Protein AF-A0A668UEG4-F1 (afdb_monomer_lite)

Sequence (247 aa):
MSEVRGKWSDCFGLIGDKSTQVYVLMCFCSFADVMASVKLIPKPKEPLLLPKPGGDGCVHCAVVGTAGILNGSKVGAEIDAHDYVFRMNGAVTKGYEEDVGNRTSVYVHTQHSITASRYIFGKYGYKSAPHDEGIKYVLIPEAMRDFQWLEGLFKGNESFSGPHHKKCKDFFLSLFLYPQVDAYGFMTDDYMKYSNYYVQKYIKTRVIFYANHDYKLEKNTWKDLHNRKIIKLYQRTEPESGTEKPK

Secondary structure (DSSP, 8-state):
--GGGTT-TT---EE--TTT-EEEE---S-HHHHHHHHTTSPPPSS-SSPPPTTSSS--EEEEE--BGGGTT---HHHHHTSSEEEEESS---TT-HHHH-S--SEEEE-HHHHHHHHHHHGGGT--SS---TTPEEEE---BHHHHHHHHHHHHT----------BPP-----GGGSSEEEEES---TTGGGS-SBTT-TT---PPP--TT--HHHHHHHHHHHHHTTSSEEP-PPPPP-------

Structure (mmCIF, N/CA/C/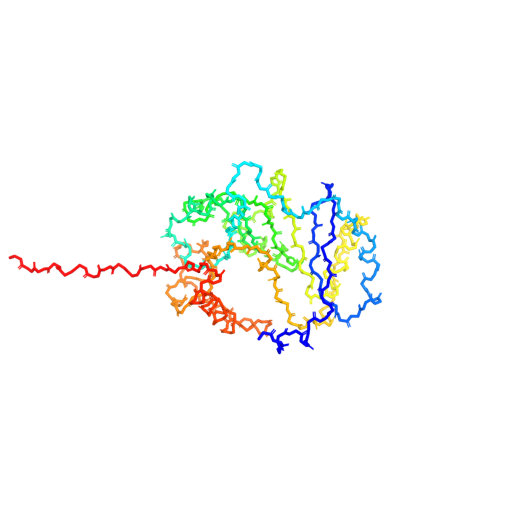O backbone):
data_AF-A0A668UEG4-F1
#
_entry.id   AF-A0A668UEG4-F1
#
loop_
_atom_site.group_PDB
_atom_site.id
_atom_site.type_symbol
_atom_site.label_atom_id
_atom_site.label_alt_id
_atom_site.label_comp_id
_atom_site.label_asym_id
_atom_site.label_entity_id
_atom_site.label_seq_id
_atom_site.pdbx_PDB_ins_code
_atom_site.Cartn_x
_atom_site.Cartn_y
_atom_site.Cartn_z
_atom_site.occupancy
_atom_s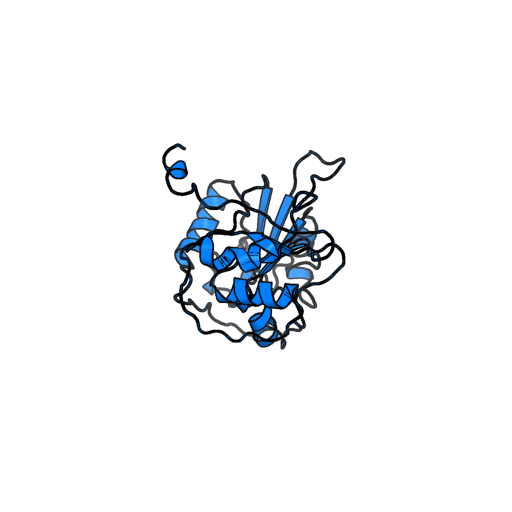ite.B_iso_or_equiv
_atom_site.auth_seq_id
_atom_site.auth_comp_id
_atom_site.auth_asym_id
_atom_site.auth_atom_id
_atom_site.pdbx_PDB_model_num
ATOM 1 N N . MET A 1 1 ? -11.490 19.250 -19.172 1.00 28.56 1 MET A N 1
ATOM 2 C CA . MET A 1 1 ? -10.968 17.939 -19.637 1.00 28.56 1 MET A CA 1
ATOM 3 C C . MET A 1 1 ? -9.816 18.050 -20.646 1.00 28.56 1 MET A C 1
ATOM 5 O O . MET A 1 1 ? -9.123 17.061 -20.833 1.00 28.56 1 MET A O 1
ATOM 9 N N . SER A 1 2 ? -9.558 19.209 -21.269 1.00 21.55 2 SER A N 1
ATOM 10 C CA . SER A 1 2 ? -8.474 19.396 -22.255 1.00 21.55 2 SER A CA 1
ATOM 11 C C . SER A 1 2 ? -7.126 19.835 -21.659 1.00 21.55 2 SER A C 1
ATOM 13 O O . SER A 1 2 ? -6.088 19.436 -22.171 1.00 21.55 2 SER A O 1
ATOM 15 N N . GLU A 1 3 ? -7.105 20.573 -20.547 1.00 21.38 3 GLU A N 1
ATOM 16 C CA . GLU A 1 3 ? -5.853 21.081 -19.944 1.00 21.38 3 GLU A CA 1
ATOM 17 C C . GLU A 1 3 ? -5.014 20.022 -19.210 1.00 21.38 3 GLU A C 1
ATOM 19 O O . GLU A 1 3 ? -3.809 20.184 -19.043 1.00 21.38 3 GLU A O 1
ATOM 24 N N . VAL A 1 4 ? -5.615 18.884 -18.848 1.00 27.98 4 VAL A N 1
ATOM 25 C CA . VAL A 1 4 ? -4.899 17.749 -18.240 1.00 27.98 4 VAL A CA 1
ATOM 26 C C . VAL A 1 4 ? -4.227 16.873 -19.305 1.00 27.98 4 VAL A C 1
ATOM 28 O O . VAL A 1 4 ? -3.517 15.952 -18.952 1.00 27.98 4 VAL A O 1
ATOM 31 N N . ARG A 1 5 ? -4.386 17.133 -20.613 1.00 25.69 5 ARG A N 1
ATOM 32 C CA . ARG A 1 5 ? -3.727 16.339 -21.674 1.00 25.69 5 ARG A CA 1
ATOM 33 C C . ARG A 1 5 ? -2.356 16.872 -22.110 1.00 25.69 5 ARG A C 1
ATOM 35 O O . ARG A 1 5 ? -1.595 16.126 -22.710 1.00 25.69 5 ARG A O 1
ATOM 42 N N . GLY A 1 6 ? -2.012 18.122 -21.795 1.00 21.73 6 GLY A N 1
ATOM 43 C CA . GLY A 1 6 ? -0.846 18.806 -22.379 1.00 21.73 6 GLY A CA 1
ATOM 44 C C . GLY A 1 6 ? 0.519 18.576 -21.712 1.00 21.73 6 GLY A C 1
ATOM 45 O O . GLY A 1 6 ? 1.500 19.135 -22.185 1.00 21.73 6 GLY A O 1
ATOM 46 N N . LYS A 1 7 ? 0.609 17.802 -20.620 1.00 25.08 7 LYS A N 1
ATOM 47 C CA . LYS A 1 7 ? 1.865 17.590 -19.859 1.00 25.08 7 LYS A CA 1
ATOM 48 C C . LYS A 1 7 ? 2.316 16.127 -19.723 1.00 25.08 7 LYS A C 1
ATOM 50 O O . LYS A 1 7 ? 3.314 15.875 -19.062 1.00 25.08 7 LYS A O 1
ATOM 55 N N . TRP A 1 8 ? 1.608 15.170 -20.326 1.00 31.98 8 TRP A N 1
ATOM 56 C CA . TRP A 1 8 ? 1.719 13.741 -19.974 1.00 31.98 8 TRP A CA 1
ATOM 57 C C . TRP A 1 8 ? 2.029 12.824 -21.161 1.00 31.98 8 TRP A C 1
ATOM 59 O O . TRP A 1 8 ? 1.683 11.647 -21.139 1.00 31.98 8 TRP A O 1
ATOM 69 N N . SER A 1 9 ? 2.632 13.355 -22.223 1.00 24.69 9 SER A N 1
ATOM 70 C CA . SER A 1 9 ? 2.825 12.624 -23.480 1.00 24.69 9 SER A CA 1
ATOM 71 C C . SER A 1 9 ? 3.871 11.500 -23.434 1.00 24.69 9 SER A C 1
ATOM 73 O O . SER A 1 9 ? 3.860 10.675 -24.342 1.00 24.69 9 SER A O 1
ATOM 75 N N . ASP A 1 10 ? 4.704 11.390 -22.388 1.00 28.41 10 ASP A N 1
ATOM 76 C CA . ASP A 1 10 ? 5.918 10.552 -22.459 1.00 28.41 10 ASP A CA 1
ATOM 77 C C . ASP A 1 10 ? 6.017 9.399 -21.432 1.00 28.41 10 ASP A C 1
ATOM 79 O O . ASP A 1 10 ? 7.068 8.762 -21.338 1.00 28.41 10 ASP A O 1
ATOM 83 N N . CYS A 1 11 ? 4.959 9.061 -20.679 1.00 35.09 11 CYS A N 1
ATOM 84 C CA . CYS A 1 11 ? 4.958 7.836 -19.858 1.00 35.09 11 CYS A CA 1
ATOM 85 C C . CYS A 1 11 ? 4.144 6.725 -20.567 1.00 35.09 11 CYS A C 1
ATOM 87 O O . CYS A 1 11 ? 2.917 6.701 -20.482 1.00 35.09 11 CYS A O 1
ATOM 89 N N . PHE A 1 12 ? 4.806 5.786 -21.256 1.00 32.00 12 PHE A N 1
ATOM 90 C CA . PHE A 1 12 ? 4.161 4.587 -21.819 1.00 32.00 12 PHE A CA 1
ATOM 91 C C . PHE A 1 12 ? 5.015 3.323 -21.636 1.00 32.00 12 PHE A C 1
ATOM 93 O O . PHE A 1 12 ? 6.171 3.281 -22.052 1.00 32.00 12 PHE A O 1
ATOM 100 N N . GLY A 1 13 ? 4.396 2.265 -21.096 1.00 37.34 13 GLY A N 1
ATOM 101 C CA . GLY A 1 13 ? 4.858 0.878 -21.218 1.00 37.34 13 GLY A CA 1
ATOM 102 C C . GLY A 1 13 ? 4.720 0.057 -19.935 1.00 37.34 13 GLY A C 1
ATOM 103 O O . GLY A 1 13 ? 5.397 0.340 -18.957 1.00 37.34 13 GLY A O 1
ATOM 104 N N . LEU A 1 14 ? 3.876 -0.982 -19.965 1.00 39.09 14 LEU A N 1
ATOM 105 C CA . LEU A 1 14 ? 4.017 -2.176 -19.122 1.00 39.09 14 LEU A CA 1
ATOM 106 C C . LEU A 1 14 ? 4.922 -3.150 -19.892 1.00 39.09 14 LEU A C 1
ATOM 108 O O . LEU A 1 14 ? 4.653 -3.418 -21.063 1.00 39.09 14 LEU A O 1
ATOM 112 N N . ILE A 1 15 ? 5.977 -3.677 -19.269 1.00 45.75 15 ILE A N 1
ATOM 113 C CA . ILE A 1 15 ? 6.872 -4.681 -19.876 1.00 45.75 15 ILE A CA 1
ATOM 114 C C . ILE A 1 15 ? 7.054 -5.835 -18.874 1.00 45.75 15 ILE A C 1
ATOM 116 O O . ILE A 1 15 ? 7.381 -5.531 -17.732 1.00 45.75 15 ILE A O 1
ATOM 120 N N . GLY A 1 16 ? 6.816 -7.105 -19.247 1.00 40.28 16 GLY A N 1
ATOM 121 C CA . GLY A 1 16 ? 6.915 -8.274 -18.344 1.00 40.28 16 GLY A CA 1
ATOM 122 C C . GLY A 1 16 ? 6.674 -9.649 -19.008 1.00 40.28 16 GLY A C 1
ATOM 123 O O . GLY A 1 16 ? 6.174 -9.705 -20.120 1.00 40.28 16 GLY A O 1
ATOM 124 N N . ASP A 1 17 ? 7.004 -10.776 -18.353 1.00 43.59 17 ASP A N 1
ATOM 125 C CA . ASP A 1 17 ? 6.770 -12.162 -18.850 1.00 43.59 17 ASP A CA 1
ATOM 126 C C . ASP A 1 17 ? 6.189 -13.097 -17.779 1.00 43.59 17 ASP A C 1
ATOM 128 O O . ASP A 1 17 ? 6.278 -12.830 -16.580 1.00 43.59 17 ASP A O 1
ATOM 132 N N . LYS A 1 18 ? 5.630 -14.233 -18.223 1.00 39.31 18 LYS A N 1
ATOM 133 C CA . LYS A 1 18 ? 5.099 -15.315 -17.386 1.00 39.31 18 LYS A CA 1
ATOM 134 C C . LYS A 1 18 ? 6.150 -15.960 -16.473 1.00 39.31 18 LYS A C 1
ATOM 136 O O . LYS A 1 18 ? 5.770 -16.407 -15.399 1.00 39.31 18 LYS A O 1
ATOM 141 N N . SER A 1 19 ? 7.433 -15.997 -16.858 1.00 40.69 19 SER A N 1
ATOM 142 C CA . SER A 1 19 ? 8.485 -16.639 -16.050 1.00 40.69 19 SER A CA 1
ATOM 143 C C . SER A 1 19 ? 8.987 -15.775 -14.888 1.00 40.69 19 SER A C 1
ATOM 145 O O . SER A 1 19 ? 9.302 -16.309 -13.830 1.00 40.69 19 SER A O 1
ATOM 147 N N . THR A 1 20 ? 9.027 -14.446 -15.051 1.00 43.22 20 THR A N 1
ATOM 148 C CA . THR A 1 20 ? 9.547 -13.517 -14.025 1.00 43.22 20 THR A CA 1
ATOM 149 C C . THR A 1 20 ? 8.442 -12.740 -13.305 1.00 43.22 20 THR A C 1
ATOM 151 O O . THR A 1 20 ? 8.658 -12.250 -12.205 1.00 43.22 20 THR A O 1
ATOM 154 N N . GLN A 1 21 ? 7.249 -12.619 -13.900 1.00 51.56 21 GLN A N 1
ATOM 155 C CA . GLN A 1 21 ? 6.085 -11.909 -13.351 1.00 51.56 21 GLN A CA 1
ATOM 156 C C . GLN A 1 21 ? 6.337 -10.440 -12.950 1.00 51.56 21 GLN A C 1
ATOM 158 O O . GLN A 1 21 ? 5.516 -9.876 -12.236 1.00 51.56 21 GLN A O 1
ATOM 163 N N . VAL A 1 22 ? 7.421 -9.801 -13.411 1.00 49.19 22 VAL A N 1
ATOM 164 C CA . VAL A 1 22 ? 7.744 -8.388 -13.136 1.00 49.19 22 VAL A CA 1
ATOM 165 C C . VAL A 1 22 ? 7.234 -7.495 -14.262 1.00 49.19 22 VAL A C 1
ATOM 167 O O . VAL A 1 22 ? 7.545 -7.732 -15.424 1.00 49.19 22 VAL A O 1
ATOM 170 N N . TYR A 1 23 ? 6.501 -6.450 -13.899 1.00 53.53 23 TYR A N 1
ATOM 171 C CA . TYR A 1 23 ? 6.019 -5.371 -14.745 1.00 53.53 23 TYR A CA 1
ATOM 172 C C . TYR A 1 23 ? 6.707 -4.078 -14.326 1.00 53.53 23 TYR A C 1
ATOM 174 O O . TYR A 1 23 ? 6.739 -3.746 -13.148 1.00 53.53 23 TYR A O 1
ATOM 182 N N . VAL A 1 24 ? 7.264 -3.322 -15.263 1.00 51.59 24 VAL A N 1
ATOM 183 C CA . VAL A 1 24 ? 7.887 -2.029 -14.941 1.00 51.59 24 VAL A CA 1
ATOM 184 C C . VAL A 1 24 ? 6.983 -0.914 -15.443 1.00 51.59 24 VAL A C 1
ATOM 186 O O . VAL A 1 24 ? 6.646 -0.915 -16.623 1.00 51.59 24 VAL A O 1
ATOM 189 N N . LEU A 1 25 ? 6.581 0.015 -14.568 1.00 52.12 25 LEU A N 1
ATOM 190 C CA . LEU A 1 25 ? 5.888 1.242 -14.976 1.00 52.12 25 LEU A CA 1
ATOM 191 C C . LEU A 1 25 ? 6.916 2.372 -15.049 1.00 52.12 25 LEU A C 1
ATOM 193 O O . LEU A 1 25 ? 7.562 2.693 -14.055 1.00 52.12 25 LEU A O 1
ATOM 197 N N . MET A 1 26 ? 7.107 2.937 -16.238 1.00 48.69 26 MET A N 1
ATOM 198 C CA . MET A 1 26 ? 8.270 3.770 -16.544 1.00 48.69 26 MET A CA 1
ATOM 199 C C . MET A 1 26 ? 7.880 5.234 -16.733 1.00 48.69 26 MET A C 1
ATOM 201 O O . MET A 1 26 ? 6.974 5.534 -17.509 1.00 48.69 26 MET A O 1
ATOM 205 N N . CYS A 1 27 ? 8.613 6.151 -16.098 1.00 42.31 27 CYS A N 1
ATOM 206 C CA . CYS A 1 27 ? 8.724 7.513 -16.608 1.00 42.31 27 CYS A CA 1
ATOM 207 C C . CYS A 1 27 ? 10.201 7.949 -16.604 1.00 42.31 27 CYS A C 1
ATOM 209 O O . CYS A 1 27 ? 10.947 7.664 -15.666 1.00 42.31 27 CYS A O 1
ATOM 211 N N . PHE A 1 28 ? 10.663 8.514 -17.721 1.00 45.47 28 PHE A N 1
ATOM 212 C CA . PHE A 1 28 ? 12.085 8.597 -18.066 1.00 45.47 28 PHE A CA 1
ATOM 213 C C . PHE A 1 28 ? 12.695 9.975 -17.788 1.00 45.47 28 PHE A C 1
ATOM 215 O O . PHE A 1 28 ? 12.103 10.995 -18.119 1.00 45.47 28 PHE A O 1
ATOM 222 N N . CYS A 1 29 ? 13.939 10.003 -17.293 1.00 47.19 29 CYS A N 1
ATOM 223 C CA . CYS A 1 29 ? 14.794 11.199 -17.342 1.00 47.19 29 CYS A CA 1
ATOM 224 C C . CYS A 1 29 ? 15.668 11.263 -18.612 1.00 47.19 29 CYS A C 1
ATOM 226 O O . CYS A 1 29 ? 16.077 12.345 -19.021 1.00 47.19 29 CYS A O 1
ATOM 228 N N . SER A 1 30 ? 16.005 10.108 -19.200 1.00 54.72 30 SER A N 1
ATOM 229 C CA . SER A 1 30 ? 16.807 9.957 -20.423 1.00 54.72 30 SER A CA 1
ATOM 230 C C . SER A 1 30 ? 16.575 8.555 -20.984 1.00 54.72 30 SER A C 1
ATOM 232 O O . SER A 1 30 ? 16.833 7.567 -20.298 1.00 54.72 30 SER A O 1
ATOM 234 N N . PHE A 1 31 ? 16.068 8.456 -22.215 1.00 57.88 31 PHE A N 1
ATOM 235 C CA . PHE A 1 31 ? 15.762 7.168 -22.846 1.00 57.88 31 PHE A CA 1
ATOM 236 C C . PHE A 1 31 ? 17.031 6.338 -23.101 1.00 57.88 31 PHE A C 1
ATOM 238 O O . PHE A 1 31 ? 17.023 5.128 -22.914 1.00 57.88 31 PHE A O 1
ATOM 245 N N . ALA A 1 32 ? 18.152 6.974 -23.458 1.00 61.84 32 ALA A N 1
ATOM 246 C CA . ALA A 1 32 ? 19.396 6.280 -23.803 1.00 61.84 32 ALA A CA 1
ATOM 247 C C . ALA A 1 32 ? 20.003 5.484 -22.632 1.00 61.84 32 ALA A C 1
ATOM 249 O O . ALA A 1 32 ? 20.480 4.368 -22.835 1.00 61.84 32 ALA A O 1
ATOM 250 N N . ASP A 1 33 ? 19.932 6.023 -21.412 1.00 61.25 33 ASP A N 1
ATOM 251 C CA . ASP A 1 33 ? 20.633 5.471 -20.243 1.00 61.25 33 ASP A CA 1
ATOM 252 C C . ASP A 1 33 ? 19.986 4.190 -19.689 1.00 61.25 33 ASP A C 1
ATOM 254 O O . ASP A 1 33 ? 20.614 3.437 -18.951 1.00 61.25 33 ASP A O 1
ATOM 258 N N . VAL A 1 34 ? 18.728 3.928 -20.046 1.00 65.44 34 VAL A N 1
ATOM 259 C CA . VAL A 1 34 ? 17.921 2.830 -19.486 1.00 65.44 34 VAL A CA 1
ATOM 260 C C . VAL A 1 34 ? 17.641 1.714 -20.490 1.00 65.44 34 VAL A C 1
ATOM 262 O O . VAL A 1 34 ? 17.177 0.641 -20.105 1.00 65.44 34 VAL A O 1
ATOM 265 N N . MET A 1 35 ? 17.948 1.918 -21.777 1.00 70.25 35 MET A N 1
ATOM 266 C CA . MET A 1 35 ? 17.648 0.940 -22.830 1.00 70.25 35 MET A CA 1
ATOM 267 C C . MET A 1 35 ? 18.330 -0.413 -22.621 1.00 70.25 35 MET A C 1
ATOM 269 O O . MET A 1 35 ? 17.782 -1.429 -23.046 1.00 70.25 35 MET A O 1
ATOM 273 N N . ALA A 1 36 ? 19.500 -0.445 -21.979 1.00 72.88 36 ALA A N 1
ATOM 274 C CA . ALA A 1 36 ? 20.185 -1.693 -21.654 1.00 72.88 36 ALA A CA 1
ATOM 275 C C . ALA A 1 36 ? 19.322 -2.578 -20.741 1.00 72.88 36 ALA A C 1
ATOM 277 O O . ALA A 1 36 ? 19.091 -3.739 -21.067 1.00 72.88 36 ALA A O 1
ATOM 278 N N . SER A 1 37 ? 18.766 -2.010 -19.668 1.00 67.44 37 SER A N 1
ATOM 279 C CA . SER A 1 37 ? 17.883 -2.716 -18.735 1.00 67.44 37 SER A CA 1
ATOM 280 C C . SER A 1 37 ? 16.520 -3.017 -19.359 1.00 67.44 37 SER A C 1
ATOM 282 O O . SER A 1 37 ? 16.009 -4.121 -19.210 1.00 67.44 37 SER A O 1
ATOM 284 N N . VAL A 1 38 ? 15.942 -2.073 -20.111 1.00 67.75 38 VAL A N 1
ATOM 285 C CA . VAL A 1 38 ? 14.620 -2.235 -20.750 1.00 67.75 38 VAL A CA 1
ATOM 286 C C . VAL A 1 38 ? 14.594 -3.382 -21.748 1.00 67.75 38 VAL A C 1
ATOM 288 O O . VAL A 1 38 ? 13.629 -4.138 -21.784 1.00 67.75 38 VAL A O 1
ATOM 291 N N . LYS A 1 39 ? 15.658 -3.540 -22.543 1.00 74.81 39 LYS A N 1
ATOM 292 C CA . LYS A 1 39 ? 15.771 -4.630 -23.523 1.00 74.81 39 LYS A CA 1
ATOM 293 C C . LYS A 1 39 ? 15.807 -6.017 -22.882 1.00 74.81 39 LYS A C 1
ATOM 295 O O . LYS A 1 39 ? 15.502 -6.986 -23.570 1.00 74.81 39 LYS A O 1
ATOM 300 N N . LEU A 1 40 ? 16.186 -6.114 -21.606 1.00 71.69 40 LEU A N 1
ATOM 301 C CA . LEU A 1 40 ? 16.176 -7.374 -20.860 1.00 71.69 40 LEU A CA 1
ATOM 302 C C . LEU A 1 40 ? 14.776 -7.748 -20.388 1.00 71.69 40 LEU A C 1
ATOM 304 O O . LEU A 1 40 ? 14.530 -8.922 -20.130 1.00 71.69 40 LEU A O 1
ATOM 308 N N . ILE A 1 41 ? 13.864 -6.776 -20.285 1.00 66.56 41 ILE A N 1
ATOM 309 C CA . ILE A 1 41 ? 12.505 -7.043 -19.844 1.00 66.56 41 ILE A CA 1
ATOM 310 C C . ILE A 1 41 ? 11.743 -7.661 -21.024 1.00 66.56 41 ILE A C 1
ATOM 312 O O . ILE A 1 41 ? 11.553 -7.014 -22.061 1.00 66.56 41 ILE A O 1
ATOM 316 N N . PRO A 1 42 ? 11.301 -8.917 -20.905 1.00 63.75 42 PRO A N 1
ATOM 317 C CA . PRO A 1 42 ? 10.549 -9.568 -21.964 1.00 63.75 42 PRO A CA 1
ATOM 318 C C . PRO A 1 42 ? 9.198 -8.873 -22.185 1.00 63.75 42 PRO A C 1
ATOM 320 O O . PRO A 1 42 ? 8.581 -8.356 -21.257 1.00 63.75 42 PRO A O 1
ATOM 323 N N . LYS A 1 43 ? 8.731 -8.843 -23.438 1.00 59.78 43 LYS A N 1
ATOM 324 C CA . LYS A 1 43 ? 7.456 -8.200 -23.786 1.00 59.78 43 LYS A CA 1
ATOM 325 C C . LYS A 1 43 ? 6.267 -8.964 -23.174 1.00 59.78 43 LYS A C 1
ATOM 327 O O . LYS A 1 43 ? 6.256 -10.196 -23.259 1.00 59.78 43 LYS A O 1
ATOM 332 N N . PRO A 1 44 ? 5.238 -8.256 -22.665 1.00 59.41 44 PRO A N 1
ATOM 333 C CA . PRO A 1 44 ? 4.056 -8.889 -22.102 1.00 59.41 44 PRO A CA 1
ATOM 334 C C . PRO A 1 44 ? 3.302 -9.651 -23.177 1.00 59.41 44 PRO A C 1
ATOM 336 O O . PRO A 1 44 ? 2.975 -9.117 -24.235 1.00 59.41 44 PRO A O 1
ATOM 339 N N . LYS A 1 45 ? 3.051 -10.928 -22.887 1.00 60.06 45 LYS A N 1
ATOM 340 C CA . LYS A 1 45 ? 2.230 -11.817 -23.719 1.00 60.06 45 LYS A CA 1
ATOM 341 C C . LYS A 1 45 ? 0.740 -11.686 -23.397 1.00 60.06 45 LYS A C 1
ATOM 343 O O . LYS A 1 45 ? -0.088 -12.053 -24.219 1.00 60.06 45 LYS A O 1
ATOM 348 N N . GLU A 1 46 ? 0.417 -11.169 -22.214 1.00 62.31 46 GLU A N 1
ATOM 349 C CA . GLU A 1 46 ? -0.935 -10.993 -21.681 1.00 62.31 46 GLU A CA 1
ATOM 350 C C . GLU A 1 46 ? -1.008 -9.662 -20.909 1.00 62.31 46 GLU A C 1
ATOM 352 O O . GLU A 1 46 ? 0.027 -9.181 -20.429 1.00 62.31 46 GLU A O 1
ATOM 357 N N . PRO A 1 47 ? -2.194 -9.037 -20.797 1.00 65.81 47 PRO A N 1
ATOM 358 C CA . PRO A 1 47 ? -2.380 -7.864 -19.948 1.00 65.81 47 PRO A CA 1
ATOM 359 C C . PRO A 1 47 ? -2.129 -8.208 -18.471 1.00 65.81 47 PRO A C 1
ATOM 361 O O . PRO A 1 47 ? -2.355 -9.338 -18.042 1.00 65.81 47 PRO A O 1
ATOM 364 N N . LEU A 1 48 ? -1.672 -7.216 -17.691 1.00 65.94 48 LEU A N 1
ATOM 365 C CA . LEU A 1 48 ? -1.293 -7.382 -16.278 1.00 65.94 48 LEU A CA 1
ATOM 366 C C . LEU A 1 48 ? -2.397 -8.053 -15.450 1.00 65.94 48 LEU A C 1
ATOM 368 O O . LEU A 1 48 ? -2.111 -8.946 -14.655 1.00 65.94 48 LEU A O 1
ATOM 372 N N . LEU A 1 49 ? -3.637 -7.610 -15.655 1.00 69.94 49 LEU A N 1
ATOM 373 C CA . LEU A 1 49 ? -4.839 -8.166 -15.050 1.00 69.94 49 LEU A CA 1
ATOM 374 C C . LEU A 1 49 ? -5.799 -8.586 -16.163 1.00 69.94 49 LEU A C 1
ATOM 376 O O . LEU A 1 49 ? -5.965 -7.865 -17.150 1.00 69.94 49 LEU A O 1
ATOM 380 N N . LEU A 1 50 ? -6.431 -9.744 -15.998 1.00 68.12 50 LEU A N 1
ATOM 381 C CA . LEU A 1 50 ? -7.427 -10.252 -16.933 1.00 68.12 50 LEU A CA 1
ATOM 382 C C . LEU A 1 50 ? -8.829 -9.935 -16.396 1.00 68.12 50 LEU A C 1
ATOM 384 O O . LEU A 1 50 ? -9.080 -10.118 -15.207 1.00 68.12 50 LEU A O 1
ATOM 388 N N . PRO A 1 51 ? -9.774 -9.493 -17.238 1.00 65.25 51 PRO A N 1
ATOM 389 C CA . PRO A 1 51 ? -11.168 -9.409 -16.828 1.00 65.25 51 PRO A CA 1
ATOM 390 C C . PRO A 1 51 ? -11.663 -10.780 -16.357 1.00 65.25 51 PRO A C 1
ATOM 392 O O . PRO A 1 51 ? -11.343 -11.807 -16.962 1.00 65.25 51 PRO A O 1
ATOM 395 N N . LYS A 1 52 ? -12.453 -10.804 -15.284 1.00 62.72 52 LYS A N 1
ATOM 396 C CA . LYS A 1 52 ? -13.001 -12.043 -14.729 1.00 62.72 52 LYS A CA 1
ATOM 397 C C . LYS A 1 52 ? -14.048 -12.641 -15.681 1.00 62.72 52 LYS A C 1
ATOM 399 O O . LYS A 1 52 ? -15.038 -11.967 -15.978 1.00 62.72 52 LYS A O 1
ATOM 404 N N . PRO A 1 53 ? -13.892 -13.896 -16.139 1.00 55.44 53 PRO A N 1
ATOM 405 C CA . PRO A 1 53 ? -14.926 -14.559 -16.927 1.00 55.44 53 PRO A CA 1
ATOM 406 C C . PRO A 1 53 ? -16.175 -14.801 -16.065 1.00 55.44 53 PRO A C 1
ATOM 408 O O . PRO A 1 53 ? -16.076 -15.412 -15.003 1.00 55.44 53 PRO A O 1
ATOM 411 N N . GLY A 1 54 ? -17.345 -14.332 -16.511 1.00 58.03 54 GLY A N 1
ATOM 412 C CA . GLY A 1 54 ? -18.636 -14.609 -15.859 1.00 58.03 54 GLY A CA 1
ATOM 413 C C . GLY A 1 54 ? -19.055 -13.664 -14.719 1.00 58.03 54 GLY A C 1
ATOM 414 O O . GLY A 1 54 ? -20.000 -13.988 -14.006 1.00 58.03 54 GLY A O 1
ATOM 415 N N . GLY A 1 55 ? -18.374 -12.525 -14.533 1.00 61.72 55 GLY A N 1
ATOM 416 C CA . GLY A 1 55 ? -18.832 -11.433 -13.657 1.00 61.72 55 GLY A CA 1
ATOM 417 C C . GLY A 1 55 ? -19.755 -10.432 -14.367 1.00 61.72 55 GLY A C 1
ATOM 418 O O . GLY A 1 55 ? -20.104 -10.614 -15.531 1.00 61.72 55 GLY A O 1
ATOM 419 N N . ASP A 1 56 ? -20.085 -9.327 -13.696 1.00 67.12 56 ASP A N 1
ATOM 420 C CA . ASP A 1 56 ? -20.767 -8.159 -14.290 1.00 67.12 56 ASP A CA 1
ATOM 421 C C . ASP A 1 56 ? -19.895 -7.398 -15.319 1.00 67.12 56 ASP A C 1
ATOM 423 O O . ASP A 1 56 ? -20.326 -6.406 -15.906 1.00 67.12 56 ASP A O 1
ATOM 427 N N . GLY A 1 57 ? -18.665 -7.871 -15.545 1.00 66.31 57 GLY A N 1
ATOM 428 C CA . GLY A 1 57 ? -17.666 -7.270 -16.423 1.00 66.31 57 GLY A CA 1
ATOM 429 C C . GLY A 1 57 ? -16.790 -6.217 -15.739 1.00 66.31 57 GLY A C 1
ATOM 430 O O . GLY A 1 57 ? -15.825 -5.761 -16.354 1.00 66.31 57 GLY A O 1
ATOM 431 N N . CYS A 1 58 ? -17.071 -5.850 -14.483 1.00 72.75 58 CYS A N 1
ATOM 432 C CA . CYS A 1 58 ? -16.248 -4.936 -13.700 1.00 72.75 58 CYS A CA 1
ATOM 433 C C . CYS A 1 58 ? -15.148 -5.690 -12.948 1.00 72.75 58 CYS A C 1
ATOM 435 O O . CYS A 1 58 ? -15.311 -6.825 -12.510 1.00 72.75 58 CYS A O 1
ATOM 437 N N . VAL A 1 59 ? -13.996 -5.037 -12.810 1.00 80.75 59 VAL A N 1
ATOM 438 C CA . VAL A 1 59 ? -12.877 -5.523 -12.001 1.00 80.75 59 VAL A CA 1
ATOM 439 C C . VAL A 1 59 ? -12.792 -4.644 -10.764 1.00 80.75 59 VAL A C 1
ATOM 441 O O . VAL A 1 59 ? -12.612 -3.430 -10.895 1.00 80.75 59 VAL A O 1
ATOM 444 N N . HIS A 1 60 ? -12.897 -5.258 -9.587 1.00 86.06 60 HIS A N 1
ATOM 445 C CA . HIS A 1 60 ? -12.769 -4.567 -8.308 1.00 86.06 60 HIS A CA 1
ATOM 446 C C . HIS A 1 60 ? -11.375 -4.785 -7.726 1.00 86.06 60 HIS A C 1
ATOM 448 O O . HIS A 1 60 ? -10.943 -5.921 -7.504 1.00 86.06 60 HIS A O 1
ATOM 454 N N . CYS A 1 61 ? -10.673 -3.690 -7.450 1.00 89.12 61 CYS A N 1
ATOM 455 C CA . CYS A 1 61 ? -9.306 -3.723 -6.946 1.00 89.12 61 CYS A CA 1
ATOM 456 C C . CYS A 1 61 ? -9.226 -3.131 -5.537 1.00 89.12 61 CYS A C 1
ATOM 458 O O . CYS A 1 61 ? -9.614 -1.983 -5.330 1.00 89.12 61 CYS A O 1
ATOM 460 N N . ALA A 1 62 ? -8.641 -3.871 -4.597 1.00 94.25 62 ALA A N 1
ATOM 461 C CA . ALA A 1 62 ? -8.198 -3.320 -3.322 1.00 94.25 62 ALA A CA 1
ATOM 462 C C . ALA A 1 62 ? -6.738 -2.890 -3.429 1.00 94.25 62 ALA A C 1
ATOM 464 O O . ALA A 1 62 ? -5.891 -3.635 -3.924 1.00 94.25 62 ALA A O 1
ATOM 465 N N . VAL A 1 63 ? -6.420 -1.710 -2.913 1.00 94.69 63 VAL A N 1
ATOM 466 C CA . VAL A 1 63 ? -5.053 -1.197 -2.823 1.00 94.69 63 VAL A CA 1
ATOM 467 C C . VAL A 1 63 ? -4.726 -0.995 -1.361 1.00 94.69 63 VAL A C 1
ATOM 469 O O . VAL A 1 63 ? -5.370 -0.200 -0.685 1.00 94.69 63 VAL A O 1
ATOM 472 N N . VAL A 1 64 ? -3.714 -1.702 -0.871 1.00 97.06 64 VAL A N 1
ATOM 473 C CA . VAL A 1 64 ? -3.394 -1.768 0.554 1.00 97.06 64 VAL A CA 1
ATOM 474 C C . VAL A 1 64 ? -2.029 -1.135 0.812 1.00 97.06 64 VAL A C 1
ATOM 476 O O . VAL A 1 64 ? -0.979 -1.720 0.529 1.00 97.06 64 VAL A O 1
ATOM 479 N N . GLY A 1 65 ? -2.057 0.081 1.351 1.00 95.38 65 GLY A N 1
ATOM 480 C CA . GLY A 1 65 ? -0.912 0.766 1.937 1.00 95.38 65 GLY A CA 1
ATOM 481 C C . GLY A 1 65 ? -0.561 0.227 3.327 1.00 95.38 65 GLY A C 1
ATOM 482 O O . GLY A 1 65 ? -1.174 -0.708 3.844 1.00 95.38 65 GLY A O 1
ATOM 483 N N . THR A 1 66 ? 0.459 0.814 3.953 1.00 96.00 66 THR A N 1
ATOM 484 C CA . THR A 1 66 ? 1.009 0.319 5.226 1.00 96.00 66 THR A CA 1
ATOM 485 C C . THR A 1 66 ? 0.679 1.177 6.444 1.00 96.00 66 THR A C 1
ATOM 487 O O . THR A 1 66 ? 1.157 0.874 7.540 1.00 96.00 66 THR A O 1
ATOM 490 N N . ALA A 1 67 ? -0.149 2.217 6.295 1.00 96.00 67 ALA A N 1
ATOM 491 C CA . ALA A 1 67 ? -0.415 3.178 7.363 1.00 96.00 67 ALA A CA 1
ATOM 492 C C . ALA A 1 67 ? -1.117 2.552 8.578 1.00 96.00 67 ALA A C 1
ATOM 494 O O . ALA A 1 67 ? -1.918 1.621 8.461 1.00 96.00 67 ALA A O 1
ATOM 495 N N . GLY A 1 68 ? -0.863 3.119 9.762 1.00 96.88 68 GLY A N 1
ATOM 496 C CA . GLY A 1 68 ? -1.387 2.620 11.038 1.00 96.88 68 GLY A CA 1
ATOM 497 C C . GLY A 1 68 ? -2.904 2.591 11.183 1.00 96.88 68 GLY A C 1
ATOM 498 O O . GLY A 1 68 ? -3.395 1.911 12.081 1.00 96.88 68 GLY A O 1
ATOM 499 N N . ILE A 1 69 ? -3.650 3.273 10.310 1.00 96.75 69 ILE A N 1
ATOM 500 C CA . ILE A 1 69 ? -5.120 3.278 10.319 1.00 96.75 69 ILE A CA 1
ATOM 501 C C . ILE A 1 69 ? -5.721 1.868 10.217 1.00 96.75 69 ILE A C 1
ATOM 503 O O . ILE A 1 69 ? -6.823 1.645 10.723 1.00 96.75 69 ILE A O 1
ATOM 507 N N . LEU A 1 70 ? -4.997 0.902 9.637 1.00 97.88 70 LEU A N 1
ATOM 508 C CA . LEU A 1 70 ? -5.459 -0.484 9.520 1.00 97.88 70 LEU A CA 1
ATOM 509 C C . LEU A 1 70 ? -5.322 -1.303 10.810 1.00 97.88 70 LEU A C 1
ATOM 511 O O . LEU A 1 70 ? -6.010 -2.302 10.947 1.00 97.88 70 LEU A O 1
ATOM 515 N N . ASN A 1 71 ? -4.509 -0.896 11.785 1.00 97.06 71 ASN A N 1
ATOM 516 C CA . ASN A 1 71 ? -4.318 -1.683 13.011 1.00 97.06 71 ASN A CA 1
ATOM 517 C C . ASN A 1 71 ? -5.607 -1.770 13.852 1.00 97.06 71 ASN A C 1
ATOM 519 O O . ASN A 1 71 ? -6.058 -0.753 14.381 1.00 97.06 71 ASN A O 1
ATOM 523 N N . GLY A 1 72 ? -6.195 -2.954 14.010 1.00 96.19 72 GLY A N 1
ATOM 524 C CA . GLY A 1 72 ? -7.491 -3.154 14.668 1.00 96.19 72 GLY A CA 1
ATOM 525 C C . GLY A 1 72 ? -8.665 -2.560 13.884 1.00 96.19 72 GLY A C 1
ATOM 526 O O . GLY A 1 72 ? -9.576 -1.989 14.483 1.00 96.19 72 GLY A O 1
ATOM 527 N N . SER A 1 73 ? -8.591 -2.570 12.554 1.00 97.00 73 SER A N 1
ATOM 528 C CA . SER A 1 73 ? -9.662 -2.123 11.652 1.00 97.00 73 SER A CA 1
ATOM 529 C C . SER A 1 73 ? -10.615 -3.246 11.264 1.00 97.00 73 SER A C 1
ATOM 531 O O . SER A 1 73 ? -11.770 -2.967 10.961 1.00 97.00 73 SER A O 1
ATOM 533 N N . LYS A 1 74 ? -10.147 -4.499 11.296 1.00 97.38 74 LYS A N 1
ATOM 534 C CA . LYS A 1 74 ? -10.922 -5.695 10.941 1.00 97.38 74 LYS A CA 1
ATOM 535 C C . LYS A 1 74 ? -11.470 -5.719 9.505 1.00 97.38 74 LYS A C 1
ATOM 537 O O . LYS A 1 74 ? -12.420 -6.445 9.221 1.00 97.38 74 LYS A O 1
ATOM 542 N N . VAL A 1 75 ? -10.882 -4.946 8.589 1.00 98.00 75 VAL A N 1
ATOM 543 C CA . VAL A 1 75 ? -11.316 -4.878 7.177 1.00 98.00 75 VAL A CA 1
ATOM 544 C C . VAL A 1 75 ? -10.636 -5.916 6.281 1.00 98.00 75 VAL A C 1
ATOM 546 O O . VAL A 1 75 ? -10.807 -5.894 5.065 1.00 98.00 75 VAL A O 1
ATOM 549 N N . GLY A 1 76 ? -9.874 -6.854 6.848 1.00 98.38 76 GLY A N 1
ATOM 550 C CA . GLY A 1 76 ? -9.116 -7.837 6.079 1.00 98.38 76 GLY A CA 1
ATOM 551 C C . GLY A 1 76 ? -9.983 -8.728 5.190 1.00 98.38 76 GLY A C 1
ATOM 552 O O . GLY A 1 76 ? -9.619 -8.989 4.046 1.00 98.38 76 GLY A O 1
ATOM 553 N N . ALA A 1 77 ? -11.166 -9.121 5.670 1.00 98.38 77 ALA A N 1
ATOM 554 C CA . ALA A 1 77 ? -12.125 -9.890 4.875 1.00 98.38 77 ALA A CA 1
ATOM 555 C C . ALA A 1 77 ? -12.710 -9.079 3.703 1.00 98.38 77 ALA A C 1
ATOM 557 O O . ALA A 1 77 ? -12.929 -9.632 2.629 1.00 98.38 77 ALA A O 1
ATOM 558 N N . GLU A 1 78 ? -12.930 -7.772 3.885 1.00 97.69 78 GLU A N 1
ATOM 559 C CA . GLU A 1 78 ? -13.383 -6.869 2.816 1.00 97.69 78 GLU A CA 1
ATOM 560 C C . GLU A 1 78 ? -12.294 -6.708 1.746 1.00 97.69 78 GLU A C 1
ATOM 562 O O . GLU A 1 78 ? -12.567 -6.831 0.553 1.00 97.69 78 GLU A O 1
ATOM 567 N N . ILE A 1 79 ? -11.040 -6.510 2.167 1.00 98.19 79 ILE A N 1
ATOM 568 C CA . ILE A 1 79 ? -9.882 -6.452 1.264 1.00 98.19 79 ILE A CA 1
ATOM 569 C C . ILE A 1 79 ? -9.805 -7.732 0.426 1.00 98.19 79 ILE A C 1
ATOM 571 O O . ILE A 1 79 ? -9.742 -7.667 -0.801 1.00 98.19 79 ILE A O 1
ATOM 575 N N . ASP A 1 80 ? -9.868 -8.895 1.074 1.00 97.50 80 ASP A N 1
ATOM 576 C CA . ASP A 1 80 ? -9.753 -10.190 0.404 1.00 97.50 80 ASP A CA 1
ATOM 577 C C . ASP A 1 80 ? -10.985 -10.555 -0.447 1.00 97.50 80 ASP A C 1
ATOM 579 O O . ASP A 1 80 ? -10.911 -11.517 -1.211 1.00 97.50 80 ASP A O 1
ATOM 583 N N . ALA A 1 81 ? -12.088 -9.803 -0.379 1.00 95.94 81 ALA A N 1
ATOM 584 C CA . ALA A 1 81 ? -13.256 -9.993 -1.243 1.00 95.94 81 ALA A CA 1
ATOM 585 C C . ALA A 1 81 ? -13.084 -9.389 -2.651 1.00 95.94 81 ALA A C 1
ATOM 587 O O . ALA A 1 81 ? -13.845 -9.729 -3.557 1.00 95.94 81 ALA A O 1
ATOM 588 N N . HIS A 1 82 ? -12.085 -8.526 -2.858 1.00 92.69 82 HIS A N 1
ATOM 589 C CA . HIS A 1 82 ? -11.812 -7.907 -4.157 1.00 92.69 82 HIS A CA 1
ATOM 590 C C . HIS A 1 82 ? -11.261 -8.922 -5.169 1.00 92.69 82 HIS A C 1
ATOM 592 O O . HIS A 1 82 ? -10.636 -9.923 -4.801 1.00 92.69 82 HIS A O 1
ATOM 598 N N . ASP A 1 83 ? -11.444 -8.663 -6.465 1.00 88.44 83 ASP A N 1
ATOM 599 C CA . ASP A 1 83 ? -10.905 -9.539 -7.510 1.00 88.44 83 ASP A CA 1
ATOM 600 C C . ASP A 1 83 ? -9.372 -9.529 -7.477 1.00 88.44 83 ASP A C 1
ATOM 602 O O . ASP A 1 83 ? -8.744 -10.594 -7.482 1.00 88.44 83 ASP A O 1
ATOM 606 N N . TYR A 1 84 ? -8.785 -8.335 -7.335 1.00 89.00 84 TYR A N 1
ATOM 607 C CA . TYR A 1 84 ? -7.342 -8.132 -7.227 1.00 89.00 84 TYR A CA 1
ATOM 608 C C . TYR A 1 84 ? -6.953 -7.332 -5.988 1.00 89.00 84 TYR A C 1
ATOM 610 O O . TYR A 1 84 ? -7.544 -6.297 -5.688 1.00 89.00 84 TYR A O 1
ATOM 618 N N . VAL A 1 85 ? -5.896 -7.781 -5.310 1.00 93.44 85 VAL A N 1
ATOM 619 C CA . VAL A 1 85 ? -5.332 -7.090 -4.143 1.00 93.44 85 VAL A CA 1
ATOM 620 C C . VAL A 1 85 ? -3.917 -6.616 -4.458 1.00 93.44 85 VAL A C 1
ATOM 622 O O . VAL A 1 85 ? -3.004 -7.420 -4.669 1.00 93.44 85 VAL A O 1
ATOM 625 N N . PHE A 1 86 ? -3.737 -5.301 -4.485 1.00 93.50 86 PHE A N 1
ATOM 626 C CA . PHE A 1 86 ? -2.453 -4.635 -4.643 1.00 93.50 86 PHE A CA 1
ATOM 627 C C . PHE A 1 86 ? -1.853 -4.368 -3.268 1.00 93.50 86 PHE A C 1
ATOM 629 O O . PHE A 1 86 ? -2.465 -3.706 -2.431 1.00 93.50 86 PHE A O 1
ATOM 636 N N . ARG A 1 87 ? -0.628 -4.836 -3.044 1.00 95.31 87 ARG A N 1
ATOM 637 C CA . ARG A 1 87 ? 0.160 -4.526 -1.845 1.00 95.31 87 ARG A CA 1
ATOM 638 C C . ARG A 1 87 ? 1.463 -3.861 -2.235 1.00 95.31 87 ARG A C 1
ATOM 640 O O . ARG A 1 87 ? 1.934 -4.032 -3.356 1.00 95.31 87 ARG A O 1
ATOM 647 N N . MET A 1 88 ? 2.054 -3.108 -1.317 1.00 91.88 88 MET A N 1
ATOM 648 C CA . MET A 1 88 ? 3.309 -2.414 -1.583 1.00 91.88 88 MET A CA 1
ATOM 649 C C . MET A 1 88 ? 4.199 -2.306 -0.354 1.00 91.88 88 MET A C 1
ATOM 651 O O . MET A 1 88 ? 3.714 -2.256 0.778 1.00 91.88 88 MET A O 1
ATOM 655 N N . ASN A 1 89 ? 5.507 -2.204 -0.592 1.00 89.81 89 ASN A N 1
ATOM 656 C CA . ASN A 1 89 ? 6.518 -1.987 0.447 1.00 89.81 89 ASN A CA 1
ATOM 657 C C . ASN A 1 89 ? 6.447 -3.060 1.559 1.00 89.81 89 ASN A C 1
ATOM 659 O O . ASN A 1 89 ? 6.305 -4.244 1.280 1.00 89.81 89 ASN A O 1
ATOM 663 N N . GLY A 1 90 ? 6.552 -2.678 2.835 1.00 92.31 90 GLY A N 1
ATOM 664 C CA . GLY A 1 90 ? 6.515 -3.596 3.979 1.00 92.31 90 GLY A CA 1
ATOM 665 C C . GLY A 1 90 ? 5.129 -4.151 4.298 1.00 92.31 90 GLY A C 1
ATOM 666 O O 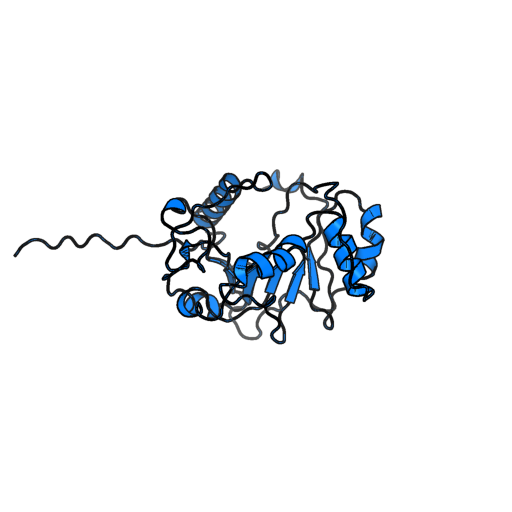. GLY A 1 90 ? 4.621 -3.933 5.396 1.00 92.31 90 GLY A O 1
ATOM 667 N N . ALA A 1 91 ? 4.506 -4.831 3.339 1.00 94.25 91 ALA A N 1
ATOM 668 C CA . ALA A 1 91 ? 3.165 -5.384 3.450 1.00 94.25 91 ALA A CA 1
ATOM 669 C C . ALA A 1 91 ? 3.157 -6.701 4.249 1.00 94.25 91 ALA A C 1
ATOM 671 O O . ALA A 1 91 ? 3.101 -7.793 3.688 1.00 94.25 91 ALA A O 1
ATOM 672 N N . VAL A 1 92 ? 3.240 -6.598 5.574 1.00 96.44 92 VAL A N 1
ATOM 673 C CA . VAL A 1 92 ? 3.154 -7.738 6.495 1.00 96.44 92 VAL A CA 1
ATOM 674 C C . VAL A 1 92 ? 1.706 -8.212 6.637 1.00 96.44 92 VAL A C 1
ATOM 676 O O . VAL A 1 92 ? 0.890 -7.527 7.240 1.00 96.44 92 VAL A O 1
ATOM 679 N N . THR A 1 93 ? 1.387 -9.404 6.139 1.00 96.50 93 THR A N 1
ATOM 680 C CA . THR A 1 93 ? 0.052 -10.005 6.323 1.00 96.50 93 THR A CA 1
ATOM 681 C C . THR A 1 93 ? -0.002 -10.935 7.531 1.00 96.50 93 THR A C 1
ATOM 683 O O . THR A 1 93 ? -0.949 -10.881 8.311 1.00 96.50 93 THR A O 1
ATOM 686 N N . LYS A 1 94 ? 1.041 -11.750 7.734 1.00 95.62 94 LYS A N 1
ATOM 687 C CA . LYS A 1 94 ? 1.055 -12.784 8.774 1.00 95.62 94 LYS A CA 1
ATOM 688 C C . LYS A 1 94 ? 0.928 -12.201 10.186 1.00 95.62 94 LYS A C 1
ATOM 690 O O . LYS A 1 94 ? 1.805 -11.457 10.623 1.00 95.62 94 LYS A O 1
ATOM 695 N N . GLY A 1 95 ? -0.112 -12.593 10.920 1.00 96.00 95 GLY A N 1
ATOM 696 C CA . GLY A 1 95 ? -0.458 -12.065 12.248 1.00 96.00 95 GLY A CA 1
ATOM 697 C C . GLY A 1 95 ? -1.262 -10.756 12.230 1.00 96.00 95 GLY A C 1
ATOM 698 O O . GLY A 1 95 ? -1.498 -10.167 13.293 1.00 96.00 95 GLY A O 1
ATOM 699 N N . TYR A 1 96 ? -1.658 -10.285 11.047 1.00 97.50 96 TYR A N 1
ATOM 700 C CA . TYR A 1 96 ? -2.419 -9.057 10.793 1.00 97.50 96 TYR A CA 1
ATOM 701 C C . TYR A 1 96 ? -3.600 -9.298 9.836 1.00 97.50 96 TYR A C 1
ATOM 703 O O . TYR A 1 96 ? -4.229 -8.347 9.385 1.00 97.50 96 TYR A O 1
ATOM 711 N N . GLU A 1 97 ? -3.928 -10.553 9.533 1.00 98.00 97 GLU A N 1
ATOM 712 C CA . GLU A 1 97 ? -4.876 -10.953 8.490 1.00 98.00 97 GLU A CA 1
ATOM 713 C C . GLU A 1 97 ? -6.287 -10.414 8.743 1.00 98.00 97 GLU A C 1
ATOM 715 O O . GLU A 1 97 ? -6.967 -10.028 7.800 1.00 98.00 97 GLU A O 1
ATOM 720 N N . GLU A 1 98 ? -6.711 -10.321 10.008 1.00 98.25 98 GLU A N 1
ATOM 721 C CA . GLU A 1 98 ? -8.008 -9.728 10.371 1.00 98.25 98 GLU A CA 1
ATOM 722 C C . GLU A 1 98 ? -8.108 -8.270 9.892 1.00 98.25 98 GLU A C 1
ATOM 724 O O . GLU A 1 98 ? -9.159 -7.829 9.440 1.00 98.25 98 GLU A O 1
ATOM 729 N N . ASP A 1 99 ? -6.998 -7.536 9.929 1.00 98.38 99 ASP A N 1
ATOM 730 C CA . ASP A 1 99 ? -6.932 -6.117 9.594 1.00 98.38 99 ASP A CA 1
ATOM 731 C C . ASP A 1 99 ? -6.625 -5.853 8.123 1.00 98.38 99 ASP A C 1
ATOM 733 O O . ASP A 1 99 ? -7.143 -4.899 7.546 1.00 98.38 99 ASP A O 1
ATOM 737 N N . VAL A 1 100 ? -5.743 -6.659 7.526 1.00 98.19 100 VAL A N 1
ATOM 738 C CA . VAL A 1 100 ? -5.178 -6.366 6.201 1.00 98.19 100 VAL A CA 1
ATOM 739 C C . VAL A 1 100 ? -5.437 -7.451 5.167 1.00 98.19 100 VAL A C 1
ATOM 741 O O . VAL A 1 100 ? -5.045 -7.266 4.017 1.00 98.19 100 VAL A O 1
ATOM 744 N N . GLY A 1 101 ? -6.073 -8.560 5.540 1.00 98.00 101 GLY A N 1
ATOM 745 C CA . GLY A 1 101 ? -6.273 -9.727 4.683 1.00 98.00 101 GLY A CA 1
ATOM 746 C C . GLY A 1 101 ? -4.982 -10.519 4.471 1.00 98.00 101 GLY A C 1
ATOM 747 O O . GLY A 1 101 ? -3.916 -10.164 4.985 1.00 98.00 101 GLY A O 1
ATOM 748 N N . ASN A 1 102 ? -5.064 -11.589 3.686 1.00 96.00 102 ASN A N 1
ATOM 749 C CA . ASN A 1 102 ? -3.923 -12.444 3.358 1.00 96.00 102 ASN A CA 1
ATOM 750 C C . ASN A 1 102 ? -3.695 -12.610 1.846 1.00 96.00 102 ASN A C 1
ATOM 752 O O . ASN A 1 102 ? -2.654 -13.124 1.442 1.00 96.00 102 ASN A O 1
ATOM 756 N N . ARG A 1 103 ? -4.613 -12.155 0.980 1.00 95.06 103 ARG A N 1
ATOM 757 C CA . ARG A 1 103 ? -4.428 -12.258 -0.476 1.00 95.06 103 ARG A CA 1
ATOM 758 C C . ARG A 1 103 ? -3.496 -11.170 -0.995 1.00 95.06 103 ARG A C 1
ATOM 760 O O . ARG A 1 103 ? -3.529 -10.025 -0.542 1.00 95.06 103 ARG A O 1
ATOM 767 N N . THR A 1 104 ? -2.688 -11.519 -1.990 1.00 93.75 104 THR A N 1
ATOM 768 C CA . THR A 1 104 ? -1.920 -10.573 -2.807 1.00 93.75 104 THR A CA 1
ATOM 769 C C . THR A 1 104 ? -2.008 -11.023 -4.255 1.00 93.75 104 THR A C 1
ATOM 771 O O . THR A 1 104 ? -1.775 -12.189 -4.549 1.00 93.75 104 THR A O 1
ATOM 774 N N . SER A 1 105 ? -2.351 -10.115 -5.160 1.00 90.25 105 SER A N 1
ATOM 775 C CA . SER A 1 105 ? -2.363 -10.373 -6.605 1.00 90.25 105 SER A CA 1
ATOM 776 C C . SER A 1 105 ? -1.260 -9.605 -7.312 1.00 90.25 105 SER A C 1
ATOM 778 O O . SER A 1 105 ? -0.619 -10.127 -8.221 1.00 90.25 105 SER A O 1
ATOM 780 N N . VAL A 1 106 ? -1.031 -8.366 -6.874 1.00 88.44 106 VAL A N 1
ATOM 781 C CA . VAL A 1 106 ? 0.014 -7.500 -7.404 1.00 88.44 106 VAL A CA 1
ATOM 782 C C . VAL A 1 106 ? 0.831 -6.942 -6.249 1.00 88.44 106 VAL A C 1
ATOM 784 O O . VAL A 1 106 ? 0.274 -6.422 -5.283 1.00 88.44 106 VAL A O 1
ATOM 787 N N . TYR A 1 107 ? 2.152 -7.033 -6.341 1.00 89.69 107 TYR A N 1
ATOM 788 C CA . TYR A 1 107 ? 3.067 -6.482 -5.353 1.00 89.69 107 TYR A CA 1
ATOM 789 C C . TYR A 1 107 ? 3.928 -5.383 -5.974 1.00 89.69 107 TYR A C 1
ATOM 791 O O . TYR A 1 107 ? 4.767 -5.631 -6.838 1.00 89.69 107 TYR A O 1
ATOM 799 N N . VAL A 1 108 ? 3.704 -4.150 -5.534 1.00 88.44 108 VAL A N 1
ATOM 800 C CA . VAL A 1 108 ? 4.354 -2.949 -6.054 1.00 88.44 108 VAL A CA 1
ATOM 801 C C . VAL A 1 108 ? 5.546 -2.585 -5.172 1.00 88.44 108 VAL A C 1
ATOM 803 O O . VAL A 1 108 ? 5.429 -2.506 -3.947 1.00 88.44 108 VAL A O 1
ATOM 806 N N . HIS A 1 109 ? 6.706 -2.339 -5.771 1.00 85.69 109 HIS A N 1
ATOM 807 C CA . HIS A 1 109 ? 7.901 -1.976 -5.019 1.00 85.69 109 HIS A CA 1
ATOM 808 C C . HIS A 1 109 ? 8.870 -1.114 -5.824 1.00 85.69 109 HIS A C 1
ATOM 810 O O . HIS A 1 109 ? 8.822 -1.063 -7.047 1.00 85.69 109 HIS A O 1
ATOM 816 N N . THR A 1 110 ? 9.793 -0.475 -5.116 1.00 83.56 110 THR A N 1
ATOM 817 C CA . THR A 1 110 ? 11.042 0.055 -5.676 1.00 83.56 110 THR A CA 1
ATOM 818 C C . THR A 1 110 ? 12.168 -0.885 -5.254 1.00 83.56 110 THR A C 1
ATOM 820 O O . THR A 1 110 ? 11.956 -1.758 -4.395 1.00 83.56 110 THR A O 1
ATOM 823 N N . GLN A 1 111 ? 13.383 -0.739 -5.788 1.00 83.31 111 GLN A N 1
ATOM 824 C CA . GLN A 1 111 ? 14.489 -1.522 -5.232 1.00 83.31 111 GLN A CA 1
ATOM 825 C C . GLN A 1 111 ? 14.792 -1.095 -3.784 1.00 83.31 111 GLN A C 1
ATOM 827 O O . GLN A 1 111 ? 15.106 -1.905 -2.906 1.00 83.31 111 GLN A O 1
ATOM 832 N N . HIS A 1 112 ? 14.664 0.198 -3.489 1.00 84.38 112 HIS A N 1
ATOM 833 C CA . HIS A 1 112 ? 14.868 0.665 -2.125 1.00 84.38 112 HIS A CA 1
ATOM 834 C C . HIS A 1 112 ? 13.859 0.033 -1.159 1.00 84.38 112 HIS A C 1
ATOM 836 O O . HIS A 1 112 ? 14.261 -0.496 -0.121 1.00 84.38 112 HIS A O 1
ATOM 842 N N . SER A 1 113 ? 12.567 0.040 -1.501 1.00 86.81 113 SER A N 1
ATOM 843 C CA . SER A 1 113 ? 11.526 -0.404 -0.577 1.00 86.81 113 SER A CA 1
ATOM 844 C C . SER A 1 113 ? 11.545 -1.910 -0.342 1.00 86.81 113 SER A C 1
ATOM 846 O O . SER A 1 113 ? 11.402 -2.327 0.809 1.00 86.81 113 SER A O 1
ATOM 848 N N . ILE A 1 114 ? 11.792 -2.736 -1.365 1.00 84.44 114 ILE A N 1
ATOM 849 C CA . ILE A 1 114 ? 11.845 -4.197 -1.193 1.00 84.44 114 ILE A CA 1
ATOM 850 C C . ILE A 1 114 ? 13.026 -4.623 -0.306 1.00 84.44 114 ILE A C 1
ATOM 852 O O . ILE A 1 114 ? 12.879 -5.511 0.535 1.00 84.44 114 ILE A O 1
ATOM 856 N N . THR A 1 115 ? 14.160 -3.923 -0.411 1.00 85.31 115 THR A N 1
ATOM 857 C CA . THR A 1 115 ? 15.358 -4.188 0.398 1.00 85.31 115 THR A CA 1
ATOM 858 C C . THR A 1 115 ? 15.209 -3.644 1.822 1.00 85.31 115 THR A C 1
ATOM 860 O O . THR A 1 115 ? 15.419 -4.367 2.798 1.00 85.31 115 THR A O 1
ATOM 863 N N . ALA A 1 116 ? 14.797 -2.381 1.970 1.00 89.06 116 ALA A N 1
ATOM 864 C CA . ALA A 1 116 ? 14.660 -1.733 3.274 1.00 89.06 116 ALA A CA 1
ATOM 865 C C . ALA A 1 116 ? 13.548 -2.365 4.123 1.00 89.06 116 ALA A C 1
ATOM 867 O O . ALA A 1 116 ? 13.694 -2.474 5.341 1.00 89.06 116 ALA A O 1
ATOM 868 N N . SER A 1 117 ? 12.462 -2.837 3.500 1.00 92.00 117 SER A N 1
ATOM 869 C CA . SER A 1 117 ? 11.337 -3.442 4.223 1.00 92.00 117 SER A CA 1
ATOM 870 C C . SER A 1 117 ? 11.746 -4.685 5.011 1.00 92.00 117 SER A C 1
ATOM 872 O O . SER A 1 117 ? 11.281 -4.869 6.133 1.00 92.00 117 SER A O 1
ATOM 874 N N . ARG A 1 118 ? 12.675 -5.499 4.491 1.00 90.38 118 ARG A N 1
ATOM 875 C CA . ARG A 1 118 ? 13.229 -6.650 5.225 1.00 90.38 118 ARG A CA 1
ATOM 876 C C . ARG A 1 118 ? 13.945 -6.226 6.507 1.00 90.38 118 ARG A C 1
ATOM 878 O O . ARG A 1 118 ? 13.782 -6.871 7.538 1.00 90.38 118 ARG A O 1
ATOM 885 N N . TYR A 1 119 ? 14.697 -5.130 6.464 1.00 90.38 119 TYR A N 1
ATOM 886 C CA . TYR A 1 119 ? 15.396 -4.603 7.636 1.00 90.38 119 TYR A CA 1
ATOM 887 C C . TYR A 1 119 ? 14.431 -3.952 8.640 1.00 90.38 119 TYR A C 1
ATOM 889 O O . TYR A 1 119 ? 14.469 -4.252 9.831 1.00 90.38 119 TYR A O 1
ATOM 897 N N . ILE A 1 120 ? 13.526 -3.093 8.162 1.00 90.94 120 ILE A N 1
ATOM 898 C CA . ILE A 1 120 ? 12.621 -2.303 9.011 1.00 90.94 120 ILE A CA 1
ATOM 899 C C . ILE A 1 120 ? 11.538 -3.185 9.647 1.00 90.94 120 ILE A C 1
ATOM 901 O O . ILE A 1 120 ? 11.226 -3.034 10.833 1.00 90.94 120 ILE A O 1
ATOM 905 N N . PHE A 1 121 ? 10.966 -4.107 8.868 1.00 94.62 121 PHE A N 1
ATOM 906 C CA . PHE A 1 121 ? 9.803 -4.898 9.265 1.00 94.62 121 PHE A CA 1
ATOM 907 C C . PHE A 1 121 ? 10.119 -6.356 9.604 1.00 94.62 121 PHE A C 1
ATOM 909 O O . PHE A 1 121 ? 9.217 -7.090 10.006 1.00 94.62 121 PHE A O 1
ATOM 916 N N . GLY A 1 122 ? 11.387 -6.778 9.533 1.00 93.06 122 GLY A N 1
ATOM 917 C CA . GLY A 1 122 ? 11.802 -8.137 9.895 1.00 93.06 122 GLY A CA 1
ATOM 918 C C . GLY A 1 122 ? 11.392 -8.529 11.317 1.00 93.06 122 GLY A C 1
ATOM 919 O O . GLY A 1 122 ? 10.889 -9.630 11.536 1.00 93.06 122 GLY A O 1
ATOM 920 N N . LYS A 1 123 ? 11.474 -7.589 12.270 1.00 93.81 123 LYS A N 1
ATOM 921 C CA . LYS A 1 123 ? 11.007 -7.790 13.656 1.00 93.81 123 LYS A CA 1
ATOM 922 C C . LYS A 1 123 ? 9.491 -7.986 13.796 1.00 93.81 123 LYS A C 1
ATOM 924 O O . LYS A 1 123 ? 9.042 -8.475 14.824 1.00 93.81 123 LYS A O 1
ATOM 929 N N . TYR A 1 124 ? 8.717 -7.603 12.781 1.00 94.56 124 TYR A N 1
ATOM 930 C CA . TYR A 1 124 ? 7.271 -7.821 12.705 1.00 94.56 124 TYR A CA 1
ATOM 931 C C . TYR A 1 124 ? 6.914 -9.040 11.839 1.00 94.56 124 TYR A C 1
ATOM 933 O O . TYR A 1 124 ? 5.749 -9.249 11.532 1.00 94.56 124 TYR A O 1
ATOM 941 N N . GLY A 1 125 ? 7.900 -9.852 11.437 1.00 92.31 125 GLY A N 1
ATOM 942 C CA . GLY A 1 125 ? 7.684 -11.079 10.667 1.00 92.31 125 GLY A CA 1
ATOM 943 C C . GLY A 1 125 ? 7.852 -10.937 9.152 1.00 92.31 125 GLY A C 1
ATOM 944 O O . GLY A 1 125 ? 7.661 -11.922 8.439 1.00 92.31 125 GLY A O 1
ATOM 945 N N . TYR A 1 126 ? 8.253 -9.767 8.641 1.00 93.75 126 TYR A N 1
ATOM 946 C CA . TYR A 1 126 ? 8.490 -9.568 7.207 1.00 93.75 126 TYR A CA 1
ATOM 947 C C . TYR A 1 126 ? 9.818 -10.192 6.755 1.00 93.75 126 TYR A C 1
ATOM 949 O O . TYR A 1 126 ? 10.889 -9.601 6.904 1.00 93.75 126 TYR A O 1
ATOM 957 N N . LYS A 1 127 ? 9.764 -11.406 6.203 1.00 88.88 127 LYS A N 1
ATOM 958 C CA . LYS A 1 127 ? 10.962 -12.138 5.750 1.00 88.88 127 LYS A CA 1
ATOM 959 C C . LYS A 1 127 ? 11.383 -11.764 4.327 1.00 88.88 127 LYS A C 1
ATOM 961 O O . LYS A 1 127 ? 12.577 -11.637 4.039 1.00 88.88 127 LYS A O 1
ATOM 966 N N . SER A 1 128 ? 10.408 -11.595 3.447 1.00 88.44 128 SER A N 1
ATOM 967 C CA . SER A 1 128 ? 10.574 -11.295 2.026 1.00 88.44 128 SER A CA 1
ATOM 968 C C . SER A 1 128 ? 9.265 -10.736 1.471 1.00 88.44 128 SER A C 1
ATOM 970 O O . SER A 1 128 ? 8.233 -10.795 2.140 1.00 88.44 128 SER A O 1
ATOM 972 N N . ALA A 1 129 ? 9.316 -10.211 0.245 1.00 87.38 129 ALA A N 1
ATOM 973 C CA . ALA A 1 129 ? 8.110 -9.917 -0.517 1.00 87.38 129 ALA A CA 1
ATOM 974 C C . ALA A 1 129 ? 7.234 -11.179 -0.673 1.00 87.38 129 ALA A C 1
ATOM 976 O O . ALA A 1 129 ? 7.773 -12.299 -0.699 1.00 87.38 129 ALA A O 1
ATOM 977 N N . PRO A 1 130 ? 5.900 -11.020 -0.764 1.00 86.69 130 PRO A N 1
ATOM 978 C CA . PRO A 1 130 ? 4.999 -12.140 -1.013 1.00 86.69 130 PRO A CA 1
ATOM 979 C C . PRO A 1 130 ? 5.362 -12.780 -2.354 1.00 86.69 130 PRO A C 1
ATOM 981 O O . PRO A 1 130 ? 5.680 -12.061 -3.298 1.00 86.69 130 PRO A O 1
ATOM 984 N N . HIS A 1 131 ? 5.384 -14.110 -2.404 1.00 83.00 131 HIS A N 1
ATOM 985 C CA . HIS A 1 131 ? 5.907 -14.911 -3.523 1.00 83.00 131 HIS A CA 1
ATOM 986 C C . HIS A 1 131 ? 5.052 -16.151 -3.800 1.00 83.00 131 HIS A C 1
ATOM 988 O O . HIS A 1 131 ? 5.537 -17.135 -4.357 1.00 83.00 131 HIS A O 1
ATOM 994 N N . ASP A 1 132 ? 3.782 -16.099 -3.398 1.00 83.50 132 ASP A N 1
ATOM 995 C CA . ASP A 1 132 ? 2.800 -17.114 -3.753 1.00 83.50 132 ASP A CA 1
ATOM 996 C C . ASP A 1 132 ? 2.630 -17.188 -5.278 1.00 83.50 132 ASP A C 1
ATOM 998 O O . ASP A 1 132 ? 2.881 -16.227 -6.018 1.00 83.50 132 ASP A O 1
ATOM 1002 N N . GLU A 1 133 ? 2.203 -18.354 -5.757 1.00 77.31 133 GLU A N 1
ATOM 1003 C CA . GLU A 1 133 ? 2.005 -18.594 -7.180 1.00 77.31 133 GLU A CA 1
ATOM 1004 C C . GLU A 1 133 ? 1.006 -17.587 -7.780 1.00 77.31 133 GLU A C 1
ATOM 1006 O O . GLU A 1 133 ? -0.055 -17.312 -7.221 1.00 77.31 133 GLU A O 1
ATOM 1011 N N . GLY A 1 134 ? 1.356 -17.013 -8.934 1.00 81.19 134 GLY A N 1
ATOM 1012 C CA . GLY A 1 134 ? 0.501 -16.076 -9.666 1.00 81.19 134 GLY A CA 1
ATOM 1013 C C . GLY A 1 134 ? 0.645 -14.592 -9.303 1.00 81.19 134 GLY A C 1
ATOM 1014 O O . GLY A 1 134 ? 0.091 -13.764 -10.034 1.00 81.19 134 GLY A O 1
ATOM 1015 N N . ILE A 1 135 ? 1.406 -14.230 -8.259 1.00 84.62 135 ILE A N 1
ATOM 1016 C CA . ILE A 1 135 ? 1.653 -12.821 -7.899 1.00 84.62 135 ILE A CA 1
ATOM 1017 C C . ILE A 1 135 ? 2.422 -12.095 -9.006 1.00 84.62 135 ILE A C 1
ATOM 1019 O O . ILE A 1 135 ? 3.486 -12.531 -9.446 1.00 84.62 135 ILE A O 1
ATOM 1023 N N . LYS A 1 136 ? 1.906 -10.932 -9.420 1.00 84.31 136 LYS A N 1
ATOM 1024 C CA . LYS A 1 136 ? 2.579 -10.026 -10.360 1.00 84.31 136 LYS A CA 1
ATOM 1025 C C . LYS A 1 136 ? 3.348 -8.953 -9.601 1.00 84.31 136 LYS A C 1
ATOM 1027 O O . LYS A 1 136 ? 2.786 -8.240 -8.780 1.00 84.31 136 LYS A O 1
ATOM 1032 N N . TYR A 1 137 ? 4.625 -8.795 -9.885 1.00 82.12 137 TYR A N 1
ATOM 1033 C CA . TYR A 1 137 ? 5.458 -7.748 -9.312 1.00 82.12 137 TYR A CA 1
ATOM 1034 C C . TYR A 1 137 ? 5.388 -6.511 -10.189 1.00 82.12 137 TYR A C 1
ATOM 1036 O O . TYR A 1 137 ? 5.480 -6.623 -11.404 1.00 82.12 137 TYR A O 1
ATOM 1044 N N . VAL A 1 138 ? 5.249 -5.331 -9.597 1.00 81.88 138 VAL A N 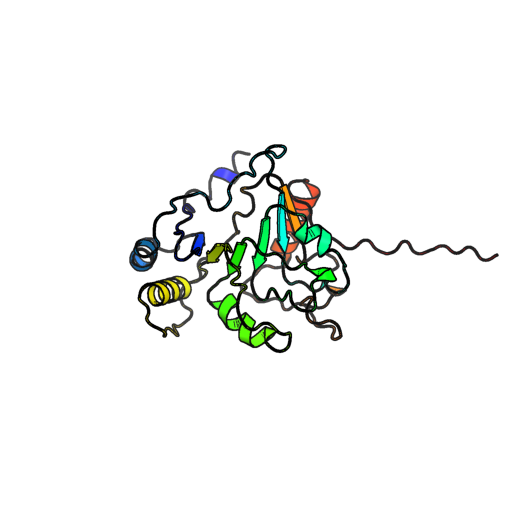1
ATOM 1045 C CA . VAL A 1 138 ? 5.373 -4.060 -10.313 1.00 81.88 138 VAL A CA 1
ATOM 1046 C C . VAL A 1 138 ? 6.561 -3.299 -9.741 1.00 81.88 138 VAL A C 1
ATOM 1048 O O . VAL A 1 138 ? 6.508 -2.852 -8.595 1.00 81.88 138 VAL A O 1
ATOM 1051 N N . LEU A 1 139 ? 7.625 -3.145 -10.528 1.00 79.25 139 LEU A N 1
ATOM 1052 C CA . LEU A 1 139 ? 8.769 -2.316 -10.163 1.00 79.25 139 LEU A CA 1
ATOM 1053 C C . LEU A 1 139 ? 8.510 -0.870 -10.596 1.00 79.25 139 LEU A C 1
ATOM 1055 O O . LEU A 1 139 ? 8.262 -0.591 -11.771 1.00 79.25 139 LEU A O 1
ATOM 1059 N N . ILE A 1 140 ? 8.626 0.043 -9.639 1.00 78.56 140 ILE A N 1
ATOM 1060 C CA . ILE A 1 140 ? 8.666 1.486 -9.855 1.00 78.56 140 ILE A CA 1
ATOM 1061 C C . ILE A 1 140 ? 10.136 1.919 -9.787 1.00 78.56 140 ILE A C 1
ATOM 1063 O O . ILE A 1 140 ? 10.718 1.922 -8.699 1.00 78.56 140 ILE A O 1
ATOM 1067 N N . PRO A 1 141 ? 10.771 2.263 -10.918 1.00 71.75 141 PRO A N 1
ATOM 1068 C CA . PRO A 1 141 ? 12.133 2.764 -10.910 1.00 71.75 141 PRO A CA 1
ATOM 1069 C C . PRO A 1 141 ? 12.150 4.260 -10.562 1.00 71.75 141 PRO A C 1
ATOM 1071 O O . PRO A 1 141 ? 11.724 5.097 -11.354 1.00 71.75 141 PRO A O 1
ATOM 1074 N N . GLU A 1 142 ? 12.658 4.612 -9.379 1.00 72.31 142 GLU A N 1
ATOM 1075 C CA . GLU A 1 142 ? 12.739 6.005 -8.903 1.00 72.31 142 GLU A CA 1
ATOM 1076 C C . GLU A 1 142 ? 14.076 6.674 -9.264 1.00 72.31 142 GLU A C 1
ATOM 1078 O O . GLU A 1 142 ? 14.196 7.905 -9.307 1.00 72.31 142 GLU A O 1
ATOM 1083 N N . ALA A 1 143 ? 15.109 5.866 -9.508 1.00 70.56 143 ALA A N 1
ATOM 1084 C CA . ALA A 1 143 ? 16.449 6.312 -9.852 1.00 70.56 143 ALA A CA 1
ATOM 1085 C C . ALA A 1 143 ? 17.162 5.316 -10.778 1.00 70.56 143 ALA A C 1
ATOM 1087 O O . ALA A 1 143 ? 16.767 4.162 -10.933 1.00 70.56 143 ALA A O 1
ATOM 1088 N N . MET A 1 144 ? 18.300 5.741 -11.338 1.00 70.62 144 MET A N 1
ATOM 1089 C CA . MET A 1 144 ? 19.132 4.885 -12.197 1.00 70.62 144 MET A CA 1
ATOM 1090 C C . MET A 1 144 ? 19.552 3.569 -11.519 1.00 70.62 144 MET A C 1
ATOM 1092 O O . MET A 1 144 ? 19.697 2.538 -12.170 1.00 70.62 144 MET A O 1
ATOM 1096 N N . ARG A 1 145 ? 19.682 3.581 -10.188 1.00 72.38 145 ARG A N 1
ATOM 1097 C CA . ARG A 1 145 ? 19.980 2.383 -9.398 1.00 72.38 145 ARG A CA 1
ATOM 1098 C C . ARG A 1 145 ? 18.922 1.289 -9.560 1.00 72.38 145 ARG A C 1
ATOM 1100 O O . ARG A 1 145 ? 19.285 0.120 -9.535 1.00 72.38 145 ARG A O 1
ATOM 1107 N N . ASP A 1 146 ? 17.645 1.634 -9.716 1.00 75.62 146 ASP A N 1
ATOM 1108 C CA . ASP A 1 146 ? 16.586 0.636 -9.900 1.00 75.62 146 ASP A CA 1
ATOM 1109 C C . ASP A 1 146 ? 16.758 -0.104 -11.237 1.00 75.62 146 ASP A C 1
ATOM 1111 O O . ASP A 1 146 ? 16.588 -1.319 -11.294 1.00 75.62 146 ASP A O 1
ATOM 1115 N N . PHE A 1 147 ? 17.194 0.599 -12.289 1.00 74.56 147 PHE A N 1
ATOM 1116 C CA . PHE A 1 147 ? 17.502 0.002 -13.594 1.00 74.56 147 PHE A CA 1
ATOM 1117 C C . PHE A 1 147 ? 18.763 -0.869 -13.563 1.00 74.56 147 PHE A C 1
ATOM 1119 O O . PHE A 1 147 ? 18.765 -1.965 -14.119 1.00 74.56 147 PHE A O 1
ATOM 1126 N N . GLN A 1 148 ? 19.812 -0.426 -12.867 1.00 75.75 148 GLN A N 1
ATOM 1127 C CA . GLN A 1 148 ? 21.031 -1.222 -12.661 1.00 75.75 148 GLN A CA 1
ATOM 1128 C C . GLN A 1 148 ? 20.751 -2.486 -11.845 1.00 75.75 148 GLN A C 1
ATOM 1130 O O . GLN A 1 148 ? 21.260 -3.561 -12.155 1.00 75.75 148 GLN A O 1
ATOM 1135 N N . TRP A 1 149 ? 19.914 -2.368 -10.813 1.00 76.81 149 TRP A N 1
ATOM 1136 C CA . TRP A 1 149 ? 19.469 -3.509 -10.025 1.00 76.81 149 TRP A CA 1
ATOM 1137 C C . TRP A 1 149 ? 18.661 -4.495 -10.871 1.00 76.81 149 TRP A C 1
ATOM 1139 O O . TRP A 1 149 ? 18.923 -5.694 -10.819 1.00 76.81 149 TRP A O 1
ATOM 1149 N N . LEU A 1 150 ? 17.741 -3.993 -11.698 1.00 73.94 150 LEU A N 1
ATOM 1150 C CA . LEU A 1 150 ? 16.954 -4.810 -12.619 1.00 73.94 150 LEU A CA 1
ATOM 1151 C C . LEU A 1 150 ? 17.839 -5.533 -13.644 1.00 73.94 150 LEU A C 1
ATOM 1153 O O . LEU A 1 150 ? 17.647 -6.714 -13.916 1.00 73.94 150 LEU A O 1
ATOM 1157 N N . GLU A 1 151 ? 18.838 -4.843 -14.190 1.00 73.12 151 GLU A N 1
ATOM 1158 C CA . GLU A 1 151 ? 19.821 -5.437 -15.094 1.00 73.12 151 GLU A CA 1
ATOM 1159 C C . GLU A 1 151 ? 20.635 -6.543 -14.409 1.00 73.12 151 GLU A C 1
ATOM 1161 O O . GLU A 1 151 ? 20.814 -7.612 -14.992 1.00 73.12 151 GLU A O 1
ATOM 1166 N N . GLY A 1 152 ? 21.082 -6.326 -13.168 1.00 71.06 152 GLY A N 1
ATOM 1167 C CA . GLY A 1 152 ? 21.752 -7.350 -12.362 1.00 71.06 152 GLY A CA 1
ATOM 1168 C C . GLY A 1 152 ? 20.863 -8.567 -12.103 1.00 71.06 152 GLY A C 1
ATOM 1169 O O . GLY A 1 152 ? 21.313 -9.697 -12.293 1.00 71.06 152 GLY A O 1
ATOM 1170 N N . LEU A 1 153 ? 19.589 -8.336 -11.767 1.00 74.06 153 LEU A N 1
ATOM 1171 C CA . LEU A 1 153 ? 18.588 -9.382 -11.545 1.00 74.06 153 LEU A CA 1
ATOM 1172 C C . LEU A 1 153 ? 18.412 -10.266 -12.788 1.00 74.06 153 LEU A C 1
ATOM 1174 O O . LEU A 1 153 ? 18.482 -11.487 -12.685 1.00 74.06 153 LEU A O 1
ATOM 1178 N N . PHE A 1 154 ? 18.238 -9.664 -13.969 1.00 71.94 154 PHE A N 1
ATOM 1179 C CA . PHE A 1 154 ? 18.059 -10.415 -15.218 1.00 71.94 154 PHE A CA 1
ATOM 1180 C C . PHE A 1 154 ? 19.338 -11.090 -15.721 1.00 71.94 154 PHE A C 1
ATOM 1182 O O . PHE A 1 154 ? 19.259 -12.103 -16.411 1.00 71.94 154 PHE A O 1
ATOM 1189 N N . LYS A 1 155 ? 20.514 -10.549 -15.387 1.00 75.19 155 LYS A N 1
ATOM 1190 C CA . LYS A 1 155 ? 21.809 -11.146 -15.745 1.00 75.19 155 LYS A CA 1
ATOM 1191 C C . LYS A 1 155 ? 22.310 -12.182 -14.733 1.00 75.19 155 LYS A C 1
ATOM 1193 O O . LYS A 1 155 ? 23.310 -12.833 -15.015 1.00 75.19 155 LYS A O 1
ATOM 1198 N N . GLY A 1 156 ? 21.650 -12.335 -13.582 1.00 62.75 156 GLY A N 1
ATOM 1199 C CA . GLY A 1 156 ? 22.059 -13.265 -12.524 1.00 62.75 156 GLY A CA 1
ATOM 1200 C C . GLY A 1 156 ? 23.277 -12.813 -11.706 1.00 62.75 156 GLY A C 1
ATOM 1201 O O . GLY A 1 156 ? 23.927 -13.650 -11.088 1.00 62.75 156 GLY A O 1
ATOM 1202 N N . ASN A 1 157 ? 23.601 -11.513 -11.688 1.00 59.88 157 ASN A N 1
ATOM 1203 C CA . ASN A 1 157 ? 24.725 -10.967 -10.916 1.00 59.88 157 ASN A CA 1
ATOM 1204 C C . ASN A 1 157 ? 24.227 -10.335 -9.599 1.00 59.88 157 ASN A C 1
ATOM 1206 O O . ASN A 1 157 ? 23.496 -9.346 -9.616 1.00 59.88 157 ASN A O 1
ATOM 1210 N N . GLU A 1 158 ? 24.659 -10.871 -8.452 1.00 48.28 158 GLU A N 1
ATOM 1211 C CA . GLU A 1 158 ? 24.122 -10.573 -7.106 1.00 48.28 158 GLU A CA 1
ATOM 1212 C C . GLU A 1 158 ? 24.529 -9.223 -6.470 1.00 48.28 158 GLU A C 1
ATOM 1214 O O . GLU A 1 158 ? 24.322 -9.018 -5.275 1.00 48.28 158 GLU A O 1
ATOM 1219 N N . SER A 1 159 ? 25.135 -8.266 -7.175 1.00 48.97 159 SER A N 1
ATOM 1220 C CA . SER A 1 159 ? 25.749 -7.117 -6.482 1.00 48.97 159 SER A CA 1
ATOM 1221 C C . SER A 1 159 ? 25.633 -5.802 -7.224 1.00 48.97 159 SER A C 1
ATOM 1223 O O . SER A 1 159 ? 26.393 -5.603 -8.157 1.00 48.97 159 SER A O 1
ATOM 1225 N N . PHE A 1 160 ? 24.807 -4.862 -6.735 1.00 50.69 160 PHE A N 1
ATOM 1226 C CA . PHE A 1 160 ? 25.030 -3.431 -6.992 1.00 50.69 160 PHE A CA 1
ATOM 1227 C C . PHE A 1 160 ? 24.587 -2.518 -5.838 1.00 50.69 160 PHE A C 1
ATOM 1229 O O . PHE A 1 160 ? 23.404 -2.273 -5.600 1.00 50.69 160 PHE A O 1
ATOM 1236 N N . SER A 1 161 ? 25.587 -1.941 -5.169 1.00 44.75 161 SER A N 1
ATOM 1237 C CA . SER A 1 161 ? 25.501 -0.728 -4.356 1.00 44.75 161 SER A CA 1
ATOM 1238 C C . SER A 1 161 ? 26.030 0.454 -5.180 1.00 44.75 161 SER A C 1
ATOM 1240 O O . SER A 1 161 ? 27.240 0.631 -5.303 1.00 44.75 161 SER A O 1
ATOM 1242 N N . GLY A 1 162 ? 25.131 1.243 -5.776 1.00 41.78 162 GLY A N 1
ATOM 1243 C CA . GLY A 1 162 ? 25.466 2.456 -6.537 1.00 41.78 162 GLY A CA 1
ATOM 1244 C C . GLY A 1 162 ? 24.993 3.746 -5.839 1.00 41.78 162 GLY A C 1
ATOM 1245 O O . GLY A 1 162 ? 23.967 3.721 -5.145 1.00 41.78 162 GLY A O 1
ATOM 1246 N N . PRO A 1 163 ? 25.709 4.879 -5.994 1.00 39.25 163 PRO A N 1
ATOM 1247 C CA . PRO A 1 163 ? 25.364 6.152 -5.355 1.00 39.25 163 PRO A CA 1
ATOM 1248 C C . PRO A 1 163 ? 24.061 6.777 -5.897 1.00 39.25 163 PRO A C 1
ATOM 1250 O O . PRO A 1 163 ? 23.682 6.584 -7.051 1.00 39.25 163 PRO A O 1
ATOM 1253 N N . HIS A 1 164 ? 23.368 7.555 -5.052 1.00 39.22 164 HIS A N 1
ATOM 1254 C CA . HIS A 1 164 ? 22.139 8.286 -5.395 1.00 39.22 164 HIS A CA 1
ATOM 1255 C C . HIS A 1 164 ? 22.444 9.499 -6.285 1.00 39.22 164 HIS A C 1
ATOM 1257 O O . HIS A 1 164 ? 22.571 10.610 -5.774 1.00 39.22 164 HIS A O 1
ATOM 1263 N N . HIS A 1 165 ? 22.508 9.339 -7.606 1.00 42.56 165 HIS A N 1
ATOM 1264 C CA . HIS A 1 165 ? 22.545 10.502 -8.496 1.00 42.56 165 HIS A CA 1
ATOM 1265 C C . HIS A 1 165 ? 21.545 10.383 -9.650 1.00 42.56 165 HIS A C 1
ATOM 1267 O O . HIS A 1 165 ? 21.510 9.389 -10.367 1.00 42.56 165 HIS A O 1
ATOM 1273 N N . LYS A 1 166 ? 20.757 11.462 -9.790 1.00 41.78 166 LYS A N 1
ATOM 1274 C CA . LYS A 1 166 ? 19.583 11.697 -10.653 1.00 41.78 166 LYS A CA 1
ATOM 1275 C C . LYS A 1 166 ? 18.275 11.074 -10.139 1.00 41.78 166 LYS A C 1
ATOM 1277 O O . LYS A 1 166 ? 18.011 9.891 -10.313 1.00 41.78 166 LYS A O 1
ATOM 1282 N N . LYS A 1 167 ? 17.454 11.922 -9.502 1.00 42.75 167 LYS A N 1
ATOM 1283 C CA . LYS A 1 167 ? 16.044 11.644 -9.194 1.00 42.75 167 LYS A CA 1
ATOM 1284 C C . LYS A 1 167 ? 15.208 11.992 -10.423 1.00 42.75 167 LYS A C 1
ATOM 1286 O O . LYS A 1 167 ? 15.295 13.134 -10.878 1.00 42.75 167 LYS A O 1
ATOM 1291 N N . CYS A 1 168 ? 14.392 11.065 -10.912 1.00 42.88 168 CYS A N 1
ATOM 1292 C CA . CYS A 1 168 ? 13.269 11.446 -11.762 1.00 42.88 168 CYS A CA 1
ATOM 1293 C C . CYS A 1 168 ? 12.165 11.963 -10.842 1.00 42.88 168 CYS A C 1
ATOM 1295 O O . CYS A 1 168 ? 11.766 11.282 -9.901 1.00 42.88 168 CYS A O 1
ATOM 1297 N N . LYS A 1 169 ? 11.788 13.233 -11.016 1.00 34.44 169 LYS A N 1
ATOM 1298 C CA . LYS A 1 169 ? 10.724 13.843 -10.218 1.00 34.44 169 LYS A CA 1
ATOM 1299 C C . LYS A 1 169 ? 9.370 13.385 -10.747 1.00 34.44 169 LYS A C 1
ATOM 1301 O O . LYS A 1 169 ? 9.199 13.254 -11.953 1.00 34.44 169 LYS A O 1
ATOM 1306 N N . ASP A 1 170 ? 8.462 13.216 -9.794 1.00 37.69 170 ASP A N 1
ATOM 1307 C CA . ASP A 1 170 ? 7.031 12.968 -9.935 1.00 37.69 170 ASP A CA 1
ATOM 1308 C C . ASP A 1 170 ? 6.679 11.626 -10.591 1.00 37.69 170 ASP A C 1
ATOM 1310 O O . ASP A 1 170 ? 6.607 11.482 -11.808 1.00 37.69 170 ASP A O 1
ATOM 1314 N N . PHE A 1 171 ? 6.409 10.628 -9.744 1.00 40.69 171 PHE A N 1
ATOM 1315 C CA . PHE A 1 171 ? 5.798 9.373 -10.159 1.00 40.69 171 PHE A CA 1
ATOM 1316 C C . PHE A 1 171 ? 4.425 9.232 -9.508 1.00 40.69 171 PHE A C 1
ATOM 1318 O O . PHE A 1 171 ? 4.294 9.196 -8.284 1.00 40.69 171 PHE A O 1
ATOM 1325 N N . PHE A 1 172 ? 3.402 9.138 -10.350 1.00 38.16 172 PHE A N 1
ATOM 1326 C CA . PHE A 1 172 ? 2.055 8.762 -9.961 1.00 38.16 172 PHE A CA 1
ATOM 1327 C C . PHE A 1 172 ? 1.835 7.348 -10.490 1.00 38.16 172 PHE A C 1
ATOM 1329 O O . PHE A 1 172 ? 1.874 7.130 -11.702 1.00 38.16 172 PHE A O 1
ATOM 1336 N N . LEU A 1 173 ? 1.651 6.371 -9.597 1.00 43.66 173 LEU A N 1
ATOM 1337 C CA . LEU A 1 173 ? 1.267 5.028 -10.019 1.00 43.66 173 LEU A CA 1
ATOM 1338 C C . LEU A 1 173 ? -0.058 5.175 -10.772 1.00 43.66 173 LEU A C 1
ATOM 1340 O O . LEU A 1 173 ? -1.042 5.646 -10.200 1.00 43.66 173 LEU A O 1
ATOM 1344 N N . SER A 1 174 ? -0.095 4.793 -12.050 1.00 41.00 174 SER A N 1
ATOM 1345 C CA . SER A 1 174 ? -1.316 4.799 -12.864 1.00 41.00 174 SER A CA 1
ATOM 1346 C C . SER A 1 174 ? -2.243 3.650 -12.450 1.00 41.00 174 SER A C 1
ATOM 1348 O O . SER A 1 174 ? -2.688 2.843 -13.262 1.00 41.00 174 SER A O 1
ATOM 1350 N N . LEU A 1 175 ? -2.524 3.563 -11.154 1.00 46.12 175 LEU A N 1
ATOM 1351 C CA . LEU A 1 175 ? -3.470 2.643 -10.540 1.00 46.12 175 LEU A CA 1
ATOM 1352 C C . LEU A 1 175 ? -4.909 2.926 -11.016 1.00 46.12 175 LEU A C 1
ATOM 1354 O O . LEU A 1 175 ? -5.791 2.091 -10.868 1.00 46.12 175 LEU A O 1
ATOM 1358 N N . PHE A 1 176 ? -5.111 4.082 -11.658 1.00 44.66 176 PHE A N 1
ATOM 1359 C CA . PHE A 1 176 ? -6.368 4.617 -12.189 1.00 44.66 176 PHE A CA 1
ATOM 1360 C C . PHE A 1 176 ? -6.805 4.039 -13.541 1.00 44.66 176 PHE A C 1
ATOM 1362 O O . PHE A 1 176 ? -7.690 4.598 -14.183 1.00 44.66 176 PHE A O 1
ATOM 1369 N N . LEU A 1 177 ? -6.198 2.946 -14.008 1.00 47.34 177 LEU A N 1
ATOM 1370 C CA . LEU A 1 177 ? -6.636 2.285 -15.243 1.00 47.34 177 LEU A CA 1
ATOM 1371 C C . LEU A 1 177 ? -7.870 1.387 -15.047 1.00 47.34 177 LEU A C 1
ATOM 1373 O O . LEU A 1 177 ? -8.382 0.859 -16.031 1.00 47.34 177 LEU A O 1
ATOM 1377 N N . TYR A 1 178 ? -8.356 1.221 -13.811 1.00 57.47 178 TYR A N 1
ATOM 1378 C CA . TYR A 1 178 ? -9.476 0.335 -13.496 1.00 57.47 178 TYR A CA 1
ATOM 1379 C C . TYR A 1 178 ? -10.668 1.102 -12.912 1.00 57.47 178 TYR A C 1
ATOM 1381 O O . TYR A 1 178 ? -10.471 2.048 -12.149 1.00 57.47 178 TYR A O 1
ATOM 1389 N N . PRO A 1 179 ? -11.905 0.708 -13.268 1.00 56.56 179 PRO A N 1
ATOM 1390 C CA . PRO A 1 179 ? -13.103 1.490 -12.980 1.00 56.56 179 PRO A CA 1
ATOM 1391 C C . PRO A 1 179 ? -13.501 1.517 -11.498 1.00 56.56 179 PRO A C 1
ATOM 1393 O O . PRO A 1 179 ? -14.248 2.414 -11.119 1.00 56.56 179 PRO A O 1
ATOM 1396 N N . GLN A 1 180 ? -13.036 0.574 -10.665 1.00 77.56 180 GLN A N 1
ATOM 1397 C CA . GLN A 1 180 ? -13.422 0.494 -9.250 1.00 77.56 180 GLN A CA 1
ATOM 1398 C C . GLN A 1 180 ? -12.233 0.125 -8.354 1.00 77.56 180 GLN A C 1
ATOM 1400 O O . GLN A 1 180 ? -11.734 -1.003 -8.382 1.00 77.56 180 GLN A O 1
ATOM 1405 N N . VAL A 1 181 ? -11.771 1.103 -7.571 1.00 87.06 181 VAL A N 1
ATOM 1406 C CA . VAL A 1 181 ? -10.617 0.970 -6.676 1.00 87.06 181 VAL A CA 1
ATOM 1407 C C . VAL A 1 181 ? -10.993 1.401 -5.262 1.00 87.06 181 VAL A C 1
ATOM 1409 O O . VAL A 1 181 ? -11.398 2.548 -5.044 1.00 87.06 181 VAL A O 1
ATOM 1412 N N . ASP A 1 182 ? -10.753 0.505 -4.308 1.00 93.25 182 ASP A N 1
ATOM 1413 C CA . ASP A 1 182 ? -10.866 0.768 -2.879 1.00 93.25 182 ASP A CA 1
ATOM 1414 C C . ASP A 1 182 ? -9.455 0.858 -2.272 1.00 93.25 182 ASP A C 1
ATOM 1416 O O . ASP A 1 182 ? -8.630 -0.050 -2.392 1.00 93.25 182 ASP A O 1
ATOM 1420 N N . ALA A 1 183 ? -9.150 1.987 -1.639 1.00 94.38 183 ALA A N 1
ATOM 1421 C CA . ALA A 1 183 ? -7.850 2.307 -1.067 1.00 94.38 183 ALA A CA 1
ATOM 1422 C C . ALA A 1 183 ? -7.875 2.161 0.461 1.00 94.38 183 ALA A C 1
ATOM 1424 O O . ALA A 1 183 ? -8.607 2.864 1.156 1.00 94.38 183 ALA A O 1
ATOM 1425 N N . TYR A 1 184 ? -7.014 1.296 0.990 1.00 97.50 184 TYR A N 1
ATOM 1426 C CA . TYR A 1 184 ? -6.885 0.949 2.404 1.00 97.50 184 TYR A CA 1
ATOM 1427 C C . TYR A 1 184 ? -5.486 1.299 2.907 1.00 97.50 184 TYR A C 1
ATOM 1429 O O . TYR A 1 184 ? -4.501 1.098 2.204 1.00 97.50 184 TYR A O 1
ATOM 1437 N N . GLY A 1 185 ? -5.359 1.795 4.140 1.00 96.06 185 GLY A N 1
ATOM 1438 C CA . GLY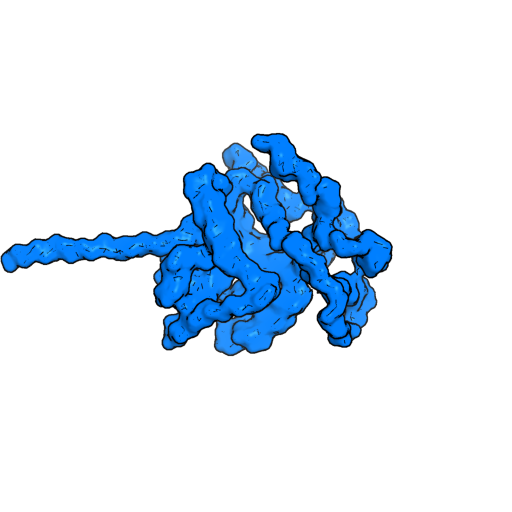 A 1 185 ? -4.036 2.025 4.737 1.00 96.06 185 GLY A CA 1
ATOM 1439 C C . GLY A 1 185 ? -3.241 3.173 4.114 1.00 96.06 185 GLY A C 1
ATOM 1440 O O . GLY A 1 185 ? -2.010 3.136 4.137 1.00 96.06 185 GLY A O 1
ATOM 1441 N N . PHE A 1 186 ? -3.933 4.183 3.583 1.00 94.25 186 PHE A N 1
ATOM 1442 C CA . PHE A 1 186 ? -3.353 5.450 3.134 1.00 94.25 186 PHE A CA 1
ATOM 1443 C C . PHE A 1 186 ? -3.542 6.545 4.186 1.00 94.25 186 PHE A C 1
ATOM 1445 O O . PHE A 1 186 ? -4.375 6.427 5.086 1.00 94.25 186 PHE A O 1
ATOM 1452 N N . MET A 1 187 ? -2.739 7.607 4.098 1.00 91.12 187 MET A N 1
ATOM 1453 C CA . MET A 1 187 ? -2.845 8.736 5.020 1.00 91.12 187 MET A CA 1
ATOM 1454 C C . MET A 1 187 ? -4.192 9.454 4.843 1.00 91.12 187 MET A C 1
ATOM 1456 O O . MET A 1 187 ? -4.575 9.807 3.731 1.00 91.12 187 MET A O 1
ATOM 1460 N N . THR A 1 188 ? -4.864 9.724 5.959 1.00 93.69 188 THR A N 1
ATOM 1461 C CA . THR A 1 188 ? -6.128 10.470 6.065 1.00 93.69 188 THR A CA 1
ATOM 1462 C C . THR A 1 188 ? -5.936 11.719 6.933 1.00 93.69 188 THR A C 1
ATOM 1464 O O . THR A 1 188 ? -4.864 11.934 7.504 1.00 93.69 188 THR A O 1
ATOM 1467 N N . ASP A 1 189 ? -6.944 12.590 7.043 1.00 93.56 189 ASP A N 1
ATOM 1468 C CA . ASP A 1 189 ? -6.834 13.820 7.849 1.00 93.56 189 ASP A CA 1
ATOM 1469 C C . ASP A 1 189 ? -6.544 13.550 9.331 1.00 93.56 189 ASP A C 1
ATOM 1471 O O . ASP A 1 189 ? -5.852 14.330 9.986 1.00 93.56 189 ASP A O 1
ATOM 1475 N N . ASP A 1 190 ? -6.998 12.410 9.841 1.00 93.56 190 ASP A N 1
ATOM 1476 C CA . ASP A 1 190 ? -6.827 11.973 11.219 1.00 93.56 190 ASP A CA 1
ATOM 1477 C C . ASP A 1 190 ? -5.597 11.071 11.434 1.00 93.56 190 ASP A C 1
ATOM 1479 O O . ASP A 1 190 ? -5.490 10.418 12.472 1.00 93.56 190 ASP A O 1
ATOM 1483 N N . TYR A 1 191 ? -4.627 11.068 10.508 1.00 92.81 191 TYR A N 1
ATOM 1484 C CA . TYR A 1 191 ? -3.444 10.193 10.563 1.00 92.81 191 TYR A CA 1
ATOM 1485 C C . TYR A 1 191 ? -2.676 10.243 11.895 1.00 92.81 191 TYR A C 1
ATOM 1487 O O . TYR A 1 191 ? -2.083 9.249 12.302 1.00 92.81 191 TYR A O 1
ATOM 1495 N N . MET A 1 192 ? -2.703 11.381 12.601 1.00 94.00 192 MET A N 1
ATOM 1496 C CA . MET A 1 192 ? -2.048 11.564 13.907 1.00 94.00 192 MET A CA 1
ATOM 1497 C C . MET A 1 192 ? -2.650 10.697 15.028 1.00 94.00 192 MET A C 1
ATOM 1499 O O . MET A 1 192 ? -2.035 10.521 16.090 1.00 94.00 192 MET A O 1
ATOM 1503 N N . LYS A 1 193 ? -3.856 10.153 14.831 1.00 94.06 193 LYS A N 1
ATOM 1504 C CA . LYS A 1 193 ? -4.472 9.208 15.769 1.00 94.06 193 LYS A CA 1
ATOM 1505 C C . LYS A 1 193 ? -3.737 7.870 15.765 1.00 94.06 193 LYS A C 1
ATOM 1507 O O . LYS A 1 193 ? -3.577 7.282 16.835 1.00 94.06 193 LYS A O 1
ATOM 1512 N N . TYR A 1 194 ? -3.211 7.462 14.614 1.00 94.44 194 TYR A N 1
ATOM 1513 C CA . TYR A 1 194 ? -2.619 6.148 14.385 1.00 94.44 194 TYR A CA 1
ATOM 1514 C C . TYR A 1 194 ? -1.086 6.173 14.440 1.00 94.44 194 TYR A C 1
ATOM 1516 O O . TYR A 1 194 ? -0.453 7.228 14.383 1.00 94.44 194 TYR A O 1
ATOM 1524 N N . SER A 1 195 ? -0.485 4.989 14.568 1.00 95.94 195 SER A N 1
ATOM 1525 C CA . SER A 1 195 ? 0.959 4.806 14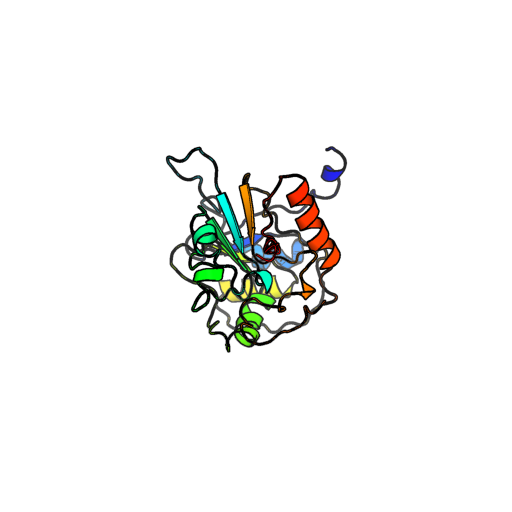.392 1.00 95.94 195 SER A CA 1
ATOM 1526 C C . SER A 1 195 ? 1.371 5.006 12.932 1.00 95.94 195 SER A C 1
ATOM 1528 O O . SER A 1 195 ? 0.530 4.983 12.034 1.00 95.94 195 SER A O 1
ATOM 1530 N N . ASN A 1 196 ? 2.673 5.140 12.667 1.00 95.19 196 ASN A N 1
ATOM 1531 C CA . ASN A 1 196 ? 3.160 5.229 11.290 1.00 95.19 196 ASN A CA 1
ATOM 1532 C C . ASN A 1 196 ? 2.774 3.988 10.466 1.00 95.19 196 ASN A C 1
ATOM 1534 O O . ASN A 1 196 ? 2.278 4.123 9.353 1.00 95.19 196 ASN A O 1
ATOM 1538 N N . TYR A 1 197 ? 2.931 2.789 11.040 1.00 96.75 197 TYR A N 1
ATOM 1539 C CA . TYR A 1 197 ? 2.616 1.531 10.360 1.00 96.75 197 TYR A CA 1
ATOM 1540 C C . TYR A 1 197 ? 1.615 0.678 11.135 1.00 96.75 197 TYR A C 1
ATOM 1542 O O . TYR A 1 197 ? 1.682 0.622 12.365 1.00 96.75 197 TYR A O 1
ATOM 1550 N N . TYR A 1 198 ? 0.745 -0.058 10.432 1.00 97.19 198 TYR A N 1
ATOM 1551 C CA . TYR A 1 198 ? -0.242 -0.939 11.083 1.00 97.19 198 TYR A CA 1
ATOM 1552 C C . TYR A 1 198 ? 0.405 -2.060 11.898 1.00 97.19 198 TYR A C 1
ATOM 1554 O O . TYR A 1 198 ? -0.177 -2.550 12.861 1.00 97.19 198 TYR A O 1
ATOM 1562 N N . VAL A 1 199 ? 1.646 -2.432 11.570 1.00 96.81 199 VAL A N 1
ATOM 1563 C CA . VAL A 1 199 ? 2.360 -3.481 12.302 1.00 96.81 199 VAL A CA 1
ATOM 1564 C C . VAL A 1 199 ? 2.706 -3.101 13.743 1.00 96.81 199 VAL A C 1
ATOM 1566 O O . VAL A 1 199 ? 2.971 -3.962 14.583 1.00 96.81 199 VAL A O 1
ATOM 1569 N N . GLN A 1 200 ? 2.681 -1.809 14.068 1.00 94.62 200 GLN A N 1
ATOM 1570 C CA . GLN A 1 200 ? 3.078 -1.269 15.366 1.00 94.62 200 GLN A CA 1
ATOM 1571 C C . GLN A 1 200 ? 1.920 -1.315 16.377 1.00 94.62 200 GLN A C 1
ATOM 1573 O O . GLN A 1 200 ? 1.509 -0.281 16.897 1.00 94.62 200 GLN A O 1
ATOM 1578 N N . LYS A 1 201 ? 1.418 -2.525 16.675 1.00 88.94 201 LYS A N 1
ATOM 1579 C CA . LYS A 1 201 ? 0.204 -2.757 17.487 1.00 88.94 201 LYS A CA 1
ATOM 1580 C C . LYS A 1 201 ? 0.210 -2.058 18.849 1.00 88.94 201 LYS A C 1
ATOM 1582 O O . LYS A 1 201 ? -0.798 -1.490 19.251 1.00 88.94 201 LYS A O 1
ATOM 1587 N N . TYR A 1 202 ? 1.347 -2.098 19.541 1.00 87.31 202 TYR A N 1
ATOM 1588 C CA . TYR A 1 202 ? 1.463 -1.688 20.948 1.00 87.31 202 TYR A CA 1
ATOM 1589 C C . TYR A 1 202 ? 2.316 -0.433 21.158 1.00 87.31 202 TYR A C 1
ATOM 1591 O O . TYR A 1 202 ? 2.601 -0.060 22.291 1.00 87.31 202 TYR A O 1
ATOM 1599 N N . ILE A 1 203 ? 2.773 0.205 20.078 1.00 91.31 203 ILE A N 1
ATOM 1600 C CA . ILE A 1 203 ? 3.665 1.364 20.153 1.00 91.31 203 ILE A CA 1
ATOM 1601 C C . ILE A 1 203 ? 3.122 2.446 19.235 1.00 91.31 203 ILE A C 1
ATOM 1603 O O . ILE A 1 203 ? 3.037 2.249 18.022 1.00 91.31 203 ILE A O 1
ATOM 1607 N N . LYS A 1 204 ? 2.822 3.614 19.809 1.00 91.69 204 LYS A N 1
ATOM 1608 C CA . LYS A 1 204 ? 2.450 4.793 19.032 1.00 91.69 204 LYS A CA 1
ATOM 1609 C C . LYS A 1 204 ? 3.696 5.473 18.478 1.00 91.69 204 LYS A C 1
ATOM 1611 O O . LYS A 1 204 ? 4.475 6.059 19.225 1.00 91.69 204 LYS A O 1
ATOM 1616 N N . THR A 1 205 ? 3.874 5.414 17.163 1.00 94.00 205 THR A N 1
ATOM 1617 C CA . THR A 1 205 ? 4.930 6.157 16.459 1.00 94.00 205 THR A CA 1
ATOM 1618 C C . THR A 1 205 ? 4.323 7.273 15.618 1.00 94.00 205 THR A C 1
ATOM 1620 O O . THR A 1 205 ? 3.166 7.198 15.214 1.00 94.00 205 THR A O 1
ATOM 1623 N N . ARG A 1 206 ? 5.089 8.334 15.362 1.00 93.44 206 ARG A N 1
ATOM 1624 C CA . ARG A 1 206 ? 4.645 9.434 14.499 1.00 93.44 206 ARG A CA 1
ATOM 1625 C C . ARG A 1 206 ? 4.984 9.126 13.046 1.00 93.44 206 ARG A C 1
ATOM 1627 O O . ARG A 1 206 ? 6.023 8.524 12.777 1.00 93.44 206 ARG A O 1
ATOM 1634 N N . VAL A 1 207 ? 4.139 9.585 12.125 1.00 88.88 207 VAL A N 1
ATOM 1635 C CA . VAL A 1 207 ? 4.469 9.546 10.697 1.00 88.88 207 VAL A CA 1
ATOM 1636 C C . VAL A 1 207 ? 5.700 10.408 10.430 1.00 88.88 207 VAL A C 1
ATOM 1638 O O . VAL A 1 207 ? 5.786 11.546 10.897 1.00 88.88 207 VAL A O 1
ATOM 1641 N N . ILE A 1 208 ? 6.656 9.843 9.696 1.00 86.00 208 ILE A N 1
ATOM 1642 C CA . ILE A 1 208 ? 7.909 10.504 9.337 1.00 86.00 208 ILE A CA 1
ATOM 1643 C C . ILE A 1 208 ? 7.756 11.094 7.936 1.00 86.00 208 ILE A C 1
ATOM 1645 O O . ILE A 1 208 ? 7.569 10.367 6.965 1.00 86.00 208 ILE A O 1
ATOM 1649 N N . PHE A 1 209 ? 7.856 12.418 7.837 1.00 83.75 209 PHE A N 1
ATOM 1650 C CA . PHE A 1 209 ? 7.797 13.136 6.567 1.00 83.75 209 PHE A CA 1
ATOM 1651 C C . PHE A 1 209 ? 9.195 13.206 5.957 1.00 83.75 209 PHE A C 1
ATOM 1653 O O . PHE A 1 209 ? 10.019 14.035 6.342 1.00 83.75 209 PHE A O 1
ATOM 1660 N N . TYR A 1 210 ? 9.472 12.316 5.013 1.00 74.75 210 TYR A N 1
ATOM 1661 C CA . TYR A 1 210 ? 10.714 12.350 4.251 1.00 74.75 210 TYR A CA 1
ATOM 1662 C C . TYR A 1 210 ? 10.633 13.373 3.114 1.00 74.75 210 TYR A C 1
ATOM 1664 O O . TYR A 1 210 ? 9.649 13.424 2.383 1.00 74.75 210 TYR A O 1
ATOM 1672 N N . ALA A 1 211 ? 11.699 14.154 2.921 1.00 72.00 211 ALA A N 1
ATOM 1673 C CA . ALA A 1 211 ? 11.754 15.233 1.929 1.00 72.00 211 ALA A CA 1
ATOM 1674 C C . ALA A 1 211 ? 11.626 14.771 0.461 1.00 72.00 211 ALA A C 1
ATOM 1676 O O . ALA A 1 211 ? 11.539 15.597 -0.442 1.00 72.00 211 ALA A O 1
ATOM 1677 N N . ASN A 1 212 ? 11.667 13.463 0.196 1.00 68.50 212 ASN A N 1
ATOM 1678 C CA . ASN A 1 212 ? 11.450 12.896 -1.133 1.00 68.50 212 ASN A CA 1
ATOM 1679 C C . ASN A 1 212 ? 9.965 12.713 -1.493 1.00 68.50 212 ASN A C 1
ATOM 1681 O O . ASN A 1 212 ? 9.704 12.406 -2.651 1.00 68.50 212 ASN A O 1
ATOM 1685 N N . HIS A 1 213 ? 9.026 12.924 -0.564 1.00 73.38 213 HIS A N 1
ATOM 1686 C CA . HIS A 1 213 ? 7.589 12.823 -0.826 1.00 73.38 213 HIS A CA 1
ATOM 1687 C C . HIS A 1 213 ? 6.820 14.004 -0.227 1.00 73.38 213 HIS A C 1
ATOM 1689 O O . HIS A 1 213 ? 7.047 14.400 0.918 1.00 73.38 213 HIS A O 1
ATOM 1695 N N . ASP A 1 214 ? 5.852 14.525 -0.980 1.00 80.50 214 ASP A N 1
ATOM 1696 C CA . ASP A 1 214 ? 4.861 15.463 -0.454 1.00 80.50 214 ASP A CA 1
ATOM 1697 C C . ASP A 1 214 ? 3.626 14.699 0.043 1.00 80.50 214 ASP A C 1
ATOM 1699 O O . ASP A 1 214 ? 2.610 14.568 -0.639 1.00 80.50 214 ASP A O 1
ATOM 1703 N N . TYR A 1 215 ? 3.718 14.191 1.272 1.00 78.25 215 TYR A N 1
ATOM 1704 C CA . TYR A 1 215 ? 2.631 13.460 1.931 1.00 78.25 215 TYR A CA 1
ATOM 1705 C C . TYR A 1 215 ? 1.349 14.293 2.084 1.00 78.25 215 TYR A C 1
ATOM 1707 O O . TYR A 1 215 ? 0.258 13.732 2.174 1.00 78.25 215 TYR A O 1
ATOM 1715 N N . LYS A 1 216 ? 1.450 15.631 2.138 1.00 82.06 216 LYS A N 1
ATOM 1716 C CA . LYS A 1 216 ? 0.263 16.493 2.239 1.00 82.06 216 LYS A CA 1
ATOM 1717 C C . LYS A 1 216 ? -0.462 16.544 0.903 1.00 82.06 216 LYS A C 1
ATOM 1719 O O . LYS A 1 216 ? -1.684 16.406 0.890 1.00 82.06 216 LYS A O 1
ATOM 1724 N N . LEU A 1 217 ? 0.278 16.714 -0.191 1.00 78.31 217 LEU A N 1
ATOM 1725 C CA . LEU A 1 217 ? -0.271 16.635 -1.541 1.00 78.31 217 LEU A CA 1
ATOM 1726 C C . LEU A 1 217 ? -0.904 15.265 -1.789 1.00 78.31 217 LEU A C 1
ATOM 1728 O O . LEU A 1 217 ? -2.043 15.203 -2.244 1.00 78.31 217 LEU A O 1
ATOM 1732 N N . GLU A 1 218 ? -0.212 14.182 -1.432 1.00 79.56 218 GLU A N 1
ATOM 1733 C CA . GLU A 1 218 ? -0.720 12.816 -1.586 1.00 79.56 218 GLU A CA 1
ATOM 1734 C C . GLU A 1 218 ? -2.031 12.611 -0.810 1.00 79.56 218 GLU A C 1
ATOM 1736 O O . GLU A 1 218 ? -3.052 12.263 -1.402 1.00 79.56 218 GLU A O 1
ATOM 1741 N N . LYS A 1 219 ? -2.043 12.910 0.496 1.00 88.56 219 LYS A N 1
ATOM 1742 C CA . LYS A 1 219 ? -3.246 12.832 1.342 1.00 88.56 219 LYS A CA 1
ATOM 1743 C C . LYS A 1 219 ? -4.414 13.628 0.748 1.00 88.56 219 LYS A C 1
ATOM 1745 O O . LYS A 1 219 ? -5.536 13.130 0.671 1.00 88.56 219 LYS A O 1
ATOM 1750 N N . ASN A 1 220 ? -4.160 14.868 0.326 1.00 84.81 220 ASN A N 1
ATOM 1751 C CA . ASN A 1 220 ? -5.192 15.727 -0.256 1.00 84.81 220 ASN A CA 1
ATOM 1752 C C . ASN A 1 220 ? -5.705 15.176 -1.594 1.00 84.81 220 ASN A C 1
ATOM 1754 O O . ASN A 1 220 ? -6.895 15.288 -1.875 1.00 84.81 220 ASN A O 1
ATOM 1758 N N . THR A 1 221 ? -4.834 14.546 -2.383 1.00 80.69 221 THR A N 1
ATOM 1759 C CA . THR A 1 221 ? -5.198 13.889 -3.645 1.00 80.69 221 THR A CA 1
ATOM 1760 C C . THR A 1 221 ? -6.100 12.685 -3.391 1.00 80.69 221 THR A C 1
ATOM 1762 O O . THR A 1 221 ? -7.162 12.590 -4.001 1.00 80.69 221 THR A O 1
ATOM 1765 N N . TRP A 1 222 ? -5.753 11.810 -2.438 1.00 84.19 222 TRP A N 1
ATOM 1766 C CA . TRP A 1 222 ? -6.607 10.679 -2.050 1.00 84.19 222 TRP A CA 1
ATOM 1767 C C . TRP A 1 222 ? -7.997 11.137 -1.606 1.00 84.19 222 TRP A C 1
ATOM 1769 O O . TRP A 1 222 ? -9.010 10.586 -2.040 1.00 84.19 222 TRP A O 1
ATOM 1779 N N . LYS A 1 223 ? -8.052 12.193 -0.788 1.00 88.19 223 LYS A N 1
ATOM 1780 C CA . LYS A 1 223 ? -9.306 12.799 -0.333 1.00 88.19 223 LYS A CA 1
ATOM 1781 C C . LYS A 1 223 ? -10.131 13.374 -1.488 1.00 88.19 223 LYS A C 1
ATOM 1783 O O . LYS A 1 223 ? -11.337 13.150 -1.536 1.00 88.19 223 LYS A O 1
ATOM 1788 N N . ASP A 1 224 ? -9.510 14.104 -2.413 1.00 84.81 224 ASP A N 1
ATOM 1789 C CA . ASP A 1 224 ? -10.201 14.686 -3.572 1.00 84.81 224 ASP A CA 1
ATOM 1790 C C . ASP A 1 224 ? -10.780 13.598 -4.490 1.00 84.81 224 ASP A C 1
ATOM 1792 O O . ASP A 1 224 ? -11.955 13.658 -4.850 1.00 84.81 224 ASP A O 1
ATOM 1796 N N . LEU A 1 225 ? -10.003 12.553 -4.789 1.00 82.69 225 LEU A N 1
ATOM 1797 C CA . LEU A 1 225 ? -10.454 11.409 -5.590 1.00 82.69 225 LEU A CA 1
ATOM 1798 C C . LEU A 1 225 ? -11.633 10.678 -4.938 1.00 82.69 225 LEU A C 1
ATOM 1800 O O . LEU A 1 225 ? -12.588 10.306 -5.624 1.00 82.69 225 LEU A O 1
ATOM 1804 N N . HIS A 1 226 ? -11.588 10.515 -3.615 1.00 86.81 226 HIS A N 1
ATOM 1805 C CA . HIS A 1 226 ? -12.681 9.928 -2.852 1.00 86.81 226 HIS A CA 1
ATOM 1806 C C . HIS A 1 226 ? -13.950 10.785 -2.899 1.00 86.81 226 HIS A C 1
ATOM 1808 O O . HIS A 1 226 ? -15.024 10.289 -3.237 1.00 86.81 226 HIS A O 1
ATOM 1814 N N . ASN A 1 227 ? -13.829 12.089 -2.642 1.00 91.00 227 ASN A N 1
ATOM 1815 C CA . ASN A 1 227 ? -14.959 13.022 -2.667 1.00 91.00 227 ASN A CA 1
ATOM 1816 C C . ASN A 1 227 ? -15.619 13.103 -4.052 1.00 91.00 227 ASN A C 1
ATOM 1818 O O . ASN A 1 227 ? -16.830 13.295 -4.159 1.00 91.00 227 ASN A O 1
ATOM 1822 N N . ARG A 1 228 ? -14.831 12.924 -5.118 1.00 88.12 228 ARG A N 1
ATOM 1823 C CA . ARG A 1 228 ? -15.308 12.867 -6.508 1.00 88.12 228 ARG A CA 1
ATOM 1824 C C . ARG A 1 228 ? -15.881 11.511 -6.913 1.00 88.12 228 ARG A C 1
ATOM 1826 O O . ARG A 1 228 ? -16.308 11.378 -8.056 1.00 88.12 228 ARG A O 1
ATOM 1833 N N . LYS A 1 229 ? -15.910 10.528 -6.006 1.00 87.12 229 LYS A N 1
ATOM 1834 C CA . LYS A 1 229 ? -16.389 9.157 -6.255 1.00 87.12 229 LYS A CA 1
ATOM 1835 C C . LYS A 1 229 ? -15.609 8.435 -7.361 1.00 87.12 229 LYS A C 1
ATOM 1837 O O . LYS A 1 229 ? -16.159 7.581 -8.045 1.00 87.12 229 LYS A O 1
ATOM 1842 N N . ILE A 1 230 ? -14.336 8.794 -7.543 1.00 81.62 230 ILE A N 1
ATOM 1843 C CA . ILE A 1 230 ? -13.429 8.116 -8.483 1.00 81.62 230 ILE A CA 1
ATOM 1844 C C . ILE A 1 230 ? -12.855 6.853 -7.830 1.00 81.62 230 ILE A C 1
ATOM 1846 O O . ILE A 1 230 ? -12.643 5.851 -8.502 1.00 81.62 230 ILE A O 1
ATOM 1850 N N . ILE A 1 231 ? -12.626 6.903 -6.515 1.00 85.62 231 ILE A N 1
ATOM 1851 C CA . ILE A 1 231 ? -12.189 5.773 -5.687 1.00 85.62 231 ILE A CA 1
ATOM 1852 C C . ILE A 1 231 ? -12.963 5.772 -4.364 1.00 85.62 231 ILE A C 1
ATOM 1854 O O . ILE A 1 231 ? -13.500 6.804 -3.944 1.00 85.62 231 ILE A O 1
ATOM 1858 N N . LYS A 1 232 ? -12.940 4.658 -3.634 1.00 92.00 232 LYS A N 1
ATOM 1859 C CA . LYS A 1 232 ? -13.334 4.627 -2.221 1.00 92.00 232 LYS A CA 1
ATOM 1860 C C . LYS A 1 232 ? -12.082 4.650 -1.349 1.00 92.00 232 LYS A C 1
ATOM 1862 O O . LYS A 1 232 ? -11.269 3.742 -1.410 1.00 92.00 232 LYS A O 1
ATOM 1867 N N . LEU A 1 233 ? -11.907 5.686 -0.534 1.00 93.81 233 LEU A N 1
ATOM 1868 C CA . LEU A 1 233 ? -10.828 5.750 0.451 1.00 93.81 233 LEU A CA 1
ATOM 1869 C C . LEU A 1 233 ? -11.360 5.268 1.800 1.00 93.81 233 LEU A C 1
ATOM 1871 O O . LEU A 1 233 ? -12.294 5.863 2.340 1.00 93.81 233 LEU A O 1
ATOM 1875 N N . TYR A 1 234 ? -10.753 4.221 2.354 1.00 96.38 234 TYR A N 1
ATOM 1876 C CA . TYR A 1 234 ? -11.051 3.753 3.700 1.00 96.38 234 TYR A CA 1
ATOM 1877 C C . TYR A 1 234 ? -10.680 4.821 4.732 1.00 96.38 234 TYR A C 1
ATOM 1879 O O . TYR A 1 234 ? -9.541 5.285 4.810 1.00 96.38 234 TYR A O 1
ATOM 1887 N N . GLN A 1 235 ? -11.662 5.178 5.550 1.00 95.50 235 GLN A N 1
ATOM 1888 C CA . GLN A 1 235 ? -11.544 6.087 6.681 1.00 95.50 235 GLN A CA 1
ATOM 1889 C C . GLN A 1 235 ? -12.259 5.431 7.861 1.00 95.50 235 GLN A C 1
ATOM 1891 O O . GLN A 1 235 ? -13.272 4.758 7.666 1.00 95.50 235 GLN A O 1
ATOM 1896 N N . ARG A 1 236 ? -11.757 5.610 9.086 1.00 90.69 236 ARG A N 1
ATOM 1897 C CA . ARG A 1 236 ? -12.478 5.108 10.259 1.00 90.69 236 ARG A CA 1
ATOM 1898 C C . ARG A 1 236 ? -13.699 5.975 10.530 1.00 90.69 236 ARG A C 1
ATOM 1900 O O . ARG A 1 236 ? -13.601 7.199 10.548 1.00 90.69 236 ARG A O 1
ATOM 1907 N N . THR A 1 237 ? -14.826 5.335 10.800 1.00 79.38 237 THR A N 1
ATOM 1908 C CA . THR A 1 237 ? -15.963 5.979 11.455 1.00 79.38 237 THR A CA 1
ATOM 1909 C C . THR A 1 237 ? -15.631 6.196 12.929 1.00 79.38 237 THR A C 1
ATOM 1911 O O . THR A 1 237 ? -15.190 5.268 13.610 1.00 79.38 237 THR A O 1
ATOM 1914 N N . GLU A 1 238 ? -15.823 7.419 13.425 1.00 60.47 238 GLU A N 1
ATOM 1915 C CA . GLU A 1 238 ? -15.873 7.665 14.869 1.00 60.47 238 GLU A CA 1
ATOM 1916 C C . GLU A 1 238 ? -16.992 6.796 15.466 1.00 60.47 238 GLU A C 1
ATOM 1918 O O . GLU A 1 238 ? -18.060 6.699 14.852 1.00 60.47 238 GLU A O 1
ATOM 1923 N N . PRO A 1 239 ? -16.793 6.150 16.627 1.00 51.31 239 PRO A N 1
ATOM 1924 C CA . PRO A 1 239 ? -17.915 5.558 17.334 1.00 51.31 239 PRO A CA 1
ATOM 1925 C C . PRO A 1 239 ? -18.904 6.680 17.662 1.00 51.31 239 PRO A C 1
ATOM 1927 O O . PRO A 1 239 ? -18.509 7.708 18.216 1.00 51.31 239 PRO A O 1
ATOM 1930 N N . GLU A 1 240 ? -20.180 6.500 17.308 1.00 41.53 240 GLU A N 1
ATOM 1931 C CA . GLU A 1 240 ? -21.241 7.375 17.800 1.00 41.53 240 GLU A CA 1
ATOM 1932 C C . GLU A 1 240 ? -21.104 7.435 19.322 1.00 41.53 240 GLU A C 1
ATOM 1934 O O . GLU A 1 240 ? -21.173 6.410 20.004 1.00 41.53 240 GLU A O 1
ATOM 1939 N N . SER A 1 241 ? -20.832 8.622 19.864 1.00 40.84 241 SER A N 1
ATOM 1940 C CA . SER A 1 241 ? -20.821 8.824 21.304 1.00 40.84 241 SER A CA 1
ATOM 1941 C C . SER A 1 241 ? -22.220 8.493 21.811 1.00 40.84 241 SER A C 1
ATOM 1943 O O . SER A 1 241 ? -23.148 9.286 21.629 1.00 40.84 241 SER A O 1
ATOM 1945 N N . GLY A 1 242 ? -22.375 7.301 22.389 1.00 41.00 242 GLY A N 1
ATOM 1946 C CA . GLY A 1 242 ? -23.609 6.854 23.007 1.00 41.00 242 GLY A CA 1
ATOM 1947 C C . GLY A 1 242 ? -24.058 7.902 24.011 1.00 41.00 242 GLY A C 1
ATOM 1948 O O . GLY A 1 242 ? -23.453 8.079 25.065 1.00 41.00 242 GLY A O 1
ATOM 1949 N N . THR A 1 243 ? -25.116 8.626 23.666 1.00 39.03 243 THR A N 1
ATOM 1950 C CA . THR A 1 243 ? -25.871 9.416 24.628 1.00 39.03 243 THR A CA 1
ATOM 1951 C C . THR A 1 243 ? -26.709 8.434 25.435 1.00 39.03 243 THR A C 1
ATOM 1953 O O . THR A 1 243 ? -27.908 8.277 25.213 1.00 39.03 243 THR A O 1
ATOM 1956 N N . GLU A 1 244 ? -26.075 7.741 26.382 1.00 41.12 244 GLU A N 1
ATOM 1957 C CA . GLU A 1 244 ? -26.815 7.168 27.501 1.00 41.12 244 GLU A CA 1
ATOM 1958 C C . GLU A 1 244 ? -27.404 8.337 28.292 1.00 41.12 244 GLU A C 1
ATOM 1960 O O . GLU A 1 244 ? -26.729 9.027 29.057 1.00 41.12 244 GLU A O 1
ATOM 1965 N N . LYS A 1 245 ? -28.690 8.606 28.050 1.00 37.09 245 LYS A N 1
ATOM 1966 C CA . LYS A 1 245 ? -29.494 9.403 28.971 1.00 37.09 245 LYS A CA 1
ATOM 1967 C C . LYS A 1 245 ? -29.546 8.643 30.302 1.00 37.09 245 LYS A C 1
ATOM 1969 O O . LYS A 1 245 ? -29.889 7.457 30.274 1.00 37.09 245 LYS A O 1
ATOM 1974 N N . PRO A 1 246 ? -29.258 9.290 31.442 1.00 50.66 246 PRO A N 1
ATOM 1975 C CA . PRO A 1 246 ? -29.424 8.652 32.738 1.00 50.66 246 PRO A CA 1
ATOM 1976 C C . PRO A 1 246 ? -30.895 8.258 32.912 1.00 50.66 246 PRO A C 1
ATOM 1978 O O . PRO A 1 246 ? -31.782 9.081 32.661 1.00 50.66 246 PRO A O 1
ATOM 1981 N N . LYS A 1 247 ? -31.138 7.002 33.292 1.00 46.88 247 LYS A N 1
ATOM 1982 C CA . LYS A 1 247 ? -32.406 6.579 33.895 1.00 46.88 247 LYS A CA 1
ATOM 1983 C C . LYS A 1 247 ? -32.398 6.915 35.377 1.00 46.88 247 LYS A C 1
ATOM 1985 O O . LYS A 1 247 ? -31.315 6.773 35.987 1.00 46.88 247 LYS A O 1
#

Organism: Oreochromis aureus (NCBI:txid47969)

InterPro domains:
  IPR001675 Glycosyl transferase family 29 [PF00777] (30-158)
  IPR001675 Glycosyl transferase family 29 [PF00777] (179-230)
  IPR038578 GT29-like superfamiliy [G3DSA:3.90.1480.20] (19-173)
  IPR038578 GT29-like superfamiliy [G3DSA:3.90.1480.20] (174-239)

Radius of gyration: 19.46 Å; chains: 1; bounding box: 58×40×58 Å

Foldseek 3Di:
DPVVPPPPPAFDDFFADPVPLETEGDDDPDPVLQVLLVVLGHGDPDDNDDQDPPDVRAFAEEEADFAQQLQPVQCLVVQVVGPAYEYEFLPDCVPSNSRNNDDHQEYEYEPCRQVVSCVVCVVLVRNGPDDPPNYHYYYYYQASVSSVVSSCVSVVNDDDDDDDDDGDPDDDPVPLPGQEYEYHNADEPVSQVGARGNSPNPDRHDNDDDPNDDSVVVRVVLVVCCVVVSYHYDDDDDPDPDPPDDD

pLDDT: mean 73.83, std 21.71, range [21.38, 98.38]